Protein AF-A0A0C2WZA3-F1 (afdb_monomer_lite)

Sequence (337 aa):
MSITLEFTGVAVWVFFILANASEHGSSVVTNTQCNFTLDGQHAGSFTDMSTSKIQYNVTSFSRSGLANVTHQLIISTNDYPFNAFVSFDYAIYTADVDDPSSIKTTSFGSSVPPKLPQWVLLAARSSSSSSGNVGVVVGSVLGGLALVIILVSLVLIRRISQRKGTKYRSVQNATERPSQDPRRGYVTATHISSEQLGAAGSMPRFGALHIETGSHSQSRSLSSTDNLDLPSSGGSLTPMRRHQEPSAHLPGTSNQEKLRIMRQREINDRLQLAQREMSSLASRQISPSEGSSSAGQEMASLREQVQELRDQIGDLQTQRSSDWAMGLTDEQPPAYT

Structure (mmCIF, N/CA/C/O backbone):
data_AF-A0A0C2WZA3-F1
#
_entry.id   AF-A0A0C2WZA3-F1
#
loop_
_atom_site.group_PDB
_atom_site.id
_atom_site.type_symbol
_atom_site.label_atom_id
_atom_site.label_alt_id
_atom_site.label_comp_id
_atom_site.label_asym_id
_atom_site.label_entity_id
_atom_site.label_seq_id
_atom_site.pdbx_PDB_ins_code
_atom_site.Cartn_x
_atom_site.Cartn_y
_atom_site.Cartn_z
_atom_site.occupancy
_atom_site.B_iso_or_equiv
_atom_site.auth_seq_id
_atom_site.auth_comp_id
_atom_site.auth_asym_id
_atom_site.auth_atom_id
_atom_site.pdbx_PDB_model_num
ATOM 1 N N . MET A 1 1 ? 13.500 -2.308 10.920 1.00 89.12 1 MET A N 1
ATOM 2 C CA . MET A 1 1 ? 12.788 -1.284 11.716 1.00 89.12 1 MET A CA 1
ATOM 3 C C . MET A 1 1 ? 11.482 -1.862 12.261 1.00 89.12 1 MET A C 1
ATOM 5 O O . MET A 1 1 ? 10.911 -2.742 11.618 1.00 89.12 1 MET A O 1
ATOM 9 N N . SER A 1 2 ? 10.993 -1.370 13.404 1.00 95.62 2 SER A N 1
ATOM 10 C CA . SER A 1 2 ? 9.645 -1.686 13.899 1.00 95.62 2 SER A CA 1
ATOM 11 C C . SER A 1 2 ? 8.910 -0.454 14.433 1.00 95.62 2 SER A C 1
ATOM 13 O O . SER A 1 2 ? 9.544 0.478 14.925 1.00 95.62 2 SER A O 1
ATOM 15 N N . ILE A 1 3 ? 7.581 -0.471 14.341 1.00 97.31 3 ILE A N 1
ATOM 16 C CA . ILE A 1 3 ? 6.660 0.499 14.949 1.00 97.31 3 ILE A CA 1
ATOM 17 C C . ILE A 1 3 ? 5.778 -0.279 15.927 1.00 97.31 3 ILE A C 1
ATOM 19 O O . ILE A 1 3 ? 5.215 -1.300 15.539 1.00 97.31 3 ILE A O 1
AT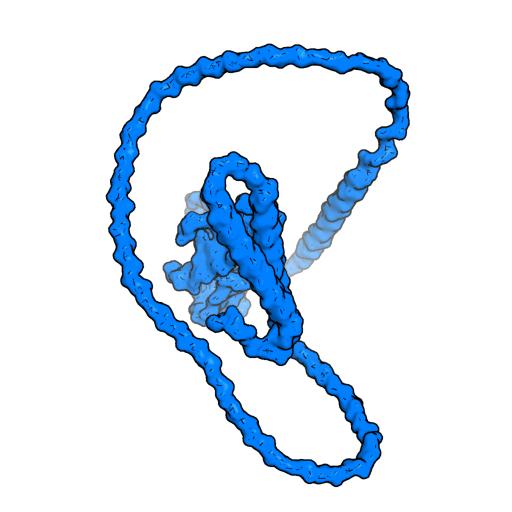OM 23 N N . THR A 1 4 ? 5.656 0.191 17.167 1.00 98.00 4 THR A N 1
ATOM 24 C CA . THR A 1 4 ? 4.820 -0.444 18.197 1.00 98.00 4 THR A CA 1
ATOM 25 C C . THR A 1 4 ? 3.684 0.490 18.582 1.00 98.00 4 THR A C 1
ATOM 27 O O . THR A 1 4 ? 3.913 1.667 18.860 1.00 98.00 4 THR A O 1
ATOM 30 N N . LEU A 1 5 ? 2.467 -0.044 18.600 1.00 98.00 5 LEU A N 1
ATOM 31 C CA . LEU A 1 5 ? 1.245 0.641 18.997 1.00 98.00 5 LEU A CA 1
ATOM 32 C C . LEU A 1 5 ? 0.619 -0.122 20.163 1.00 98.00 5 LEU A C 1
ATOM 34 O O . LEU A 1 5 ? 0.444 -1.335 20.083 1.00 98.00 5 LEU A O 1
ATOM 38 N N . GLU A 1 6 ? 0.249 0.594 21.218 1.00 98.25 6 GLU A N 1
ATOM 39 C CA . GLU A 1 6 ? -0.523 0.046 22.333 1.00 98.25 6 GLU A CA 1
ATOM 40 C C . GLU A 1 6 ? -1.889 0.724 22.363 1.00 98.25 6 GLU A C 1
ATOM 42 O O . GLU A 1 6 ? -1.982 1.953 22.301 1.00 98.25 6 GLU A O 1
ATOM 47 N N . PHE A 1 7 ? -2.953 -0.072 22.419 1.00 96.75 7 PHE A N 1
ATOM 48 C CA . PHE A 1 7 ? -4.326 0.428 22.447 1.00 96.75 7 PHE A CA 1
ATOM 49 C C . PHE A 1 7 ? -5.206 -0.480 23.300 1.00 96.75 7 PHE A C 1
ATOM 51 O O . PHE A 1 7 ? -4.954 -1.673 23.393 1.00 96.75 7 PHE A O 1
ATOM 58 N N . THR A 1 8 ? -6.255 0.069 23.907 1.00 97.00 8 THR A N 1
ATOM 59 C CA . THR A 1 8 ? -7.289 -0.721 24.587 1.00 97.00 8 THR A CA 1
ATOM 60 C C . THR A 1 8 ? -8.544 -0.668 23.735 1.00 97.00 8 THR A C 1
ATOM 62 O O . THR A 1 8 ? -9.066 0.426 23.521 1.00 97.00 8 THR A O 1
ATOM 65 N N . GLY A 1 9 ? -9.001 -1.802 23.202 1.00 96.69 9 GLY A N 1
ATOM 66 C CA . GLY A 1 9 ? -10.174 -1.795 22.335 1.00 96.69 9 GLY A CA 1
ATOM 67 C C . GLY A 1 9 ? -10.496 -3.114 21.644 1.00 96.69 9 GLY A C 1
ATOM 68 O O . GLY A 1 9 ? -9.777 -4.089 21.771 1.00 96.69 9 GLY A O 1
ATOM 69 N N . VAL A 1 10 ? -11.582 -3.120 20.876 1.00 97.75 10 VAL A N 1
ATOM 70 C CA . VAL A 1 10 ? -12.160 -4.297 20.207 1.00 97.75 10 VAL A CA 1
ATOM 71 C C . VAL A 1 10 ? -11.848 -4.376 18.707 1.00 97.75 10 VAL A C 1
ATOM 73 O O . VAL A 1 10 ? -12.119 -5.394 18.061 1.00 97.75 10 VAL A O 1
ATOM 76 N N . ALA A 1 11 ? -11.287 -3.313 18.123 1.00 98.19 11 ALA A N 1
ATOM 77 C CA . ALA A 1 11 ? -10.831 -3.309 16.735 1.00 98.19 11 ALA A CA 1
ATOM 78 C C . ALA A 1 11 ? -9.741 -2.261 16.480 1.00 98.19 11 ALA A C 1
ATOM 80 O O . ALA A 1 11 ? -9.662 -1.257 17.187 1.00 98.19 11 ALA A O 1
ATOM 81 N N . VAL A 1 12 ? -8.931 -2.488 15.443 1.00 98.50 12 VAL A N 1
ATOM 82 C CA . VAL A 1 12 ? -7.867 -1.593 14.975 1.00 98.50 12 VAL A CA 1
ATOM 83 C C . VAL A 1 12 ? -7.759 -1.612 13.446 1.00 98.50 12 VAL A C 1
ATOM 85 O O . VAL A 1 12 ? -7.870 -2.665 12.817 1.00 98.50 12 VAL A O 1
ATOM 88 N N . TRP A 1 13 ? -7.503 -0.448 12.852 1.00 98.56 13 TRP A N 1
ATOM 89 C CA . TRP A 1 13 ? -7.187 -0.241 11.437 1.00 98.56 13 TRP A CA 1
ATOM 90 C C . TRP A 1 13 ? -5.919 0.599 11.325 1.00 98.56 13 TRP A C 1
ATOM 92 O O . TRP A 1 13 ? -5.796 1.624 11.995 1.00 98.56 13 TRP A O 1
ATOM 102 N N . VAL A 1 14 ? -4.993 0.189 10.465 1.00 98.56 14 VAL A N 1
ATOM 103 C CA . VAL A 1 14 ? -3.734 0.893 10.202 1.00 98.56 14 VAL A CA 1
ATOM 104 C C . VAL A 1 14 ? -3.722 1.377 8.762 1.00 98.56 14 VAL A C 1
ATOM 106 O O . VAL A 1 14 ? -4.038 0.619 7.842 1.00 98.56 14 VAL A O 1
ATOM 109 N N . PHE A 1 15 ? -3.338 2.638 8.580 1.00 98.19 15 PHE A N 1
ATOM 110 C CA . PHE A 1 15 ? -3.287 3.303 7.289 1.00 98.19 15 PHE A CA 1
ATOM 111 C C . PHE A 1 15 ? -1.866 3.776 6.993 1.00 98.19 15 PHE A C 1
ATOM 113 O O . PHE A 1 15 ? -1.204 4.385 7.838 1.00 98.19 15 PHE A O 1
ATOM 120 N N . PHE A 1 16 ? -1.398 3.490 5.782 1.00 97.19 16 PHE A N 1
AT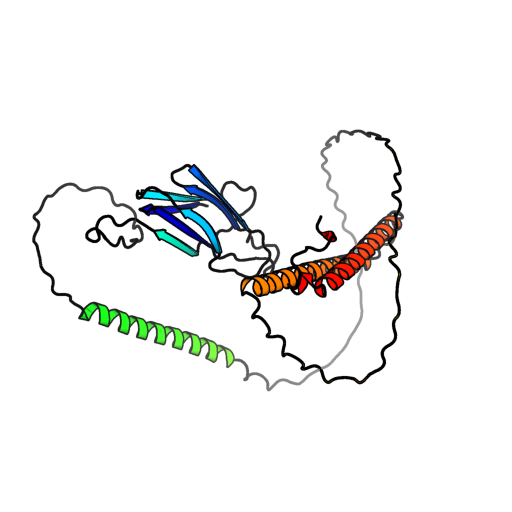OM 121 C CA . PHE A 1 16 ? -0.104 3.928 5.273 1.00 97.19 16 PHE A CA 1
ATOM 122 C C . PHE A 1 16 ? -0.264 4.967 4.164 1.00 97.19 16 PHE A C 1
ATOM 124 O O . PHE A 1 16 ? -1.287 5.027 3.471 1.00 97.19 16 PHE A O 1
ATOM 131 N N . ILE A 1 17 ? 0.805 5.738 3.971 1.00 94.56 17 ILE A N 1
ATOM 132 C CA . ILE A 1 17 ? 1.076 6.457 2.731 1.00 94.56 17 ILE A CA 1
ATOM 133 C C . ILE A 1 17 ? 1.972 5.550 1.893 1.00 94.56 17 ILE A C 1
ATOM 135 O O . ILE A 1 17 ? 3.058 5.169 2.322 1.00 94.56 17 ILE A O 1
ATOM 139 N N . LEU A 1 18 ? 1.537 5.201 0.691 1.00 92.56 18 LEU A N 1
ATOM 140 C CA . LEU A 1 18 ? 2.369 4.449 -0.240 1.00 92.56 18 LEU A CA 1
ATOM 141 C C . LEU A 1 18 ? 3.042 5.452 -1.161 1.00 92.56 18 LEU A C 1
ATOM 143 O O . LEU A 1 18 ? 2.375 6.174 -1.896 1.00 92.56 18 LEU A O 1
ATOM 147 N N . ALA A 1 19 ? 4.362 5.547 -1.072 1.00 85.38 19 ALA A N 1
ATOM 148 C CA . ALA A 1 19 ? 5.169 6.359 -1.968 1.00 85.38 19 ALA A CA 1
ATOM 149 C C . ALA A 1 19 ? 5.874 5.439 -2.957 1.00 85.38 19 ALA A C 1
ATOM 151 O O . ALA A 1 19 ? 6.233 4.326 -2.603 1.00 85.38 19 ALA A O 1
ATOM 152 N N . ASN A 1 20 ? 6.109 5.920 -4.171 1.00 75.06 20 ASN A N 1
ATOM 153 C CA . ASN A 1 20 ? 6.777 5.157 -5.217 1.00 75.06 20 ASN A CA 1
ATOM 154 C C . ASN A 1 20 ? 7.992 5.920 -5.749 1.00 75.06 20 ASN A C 1
ATOM 156 O O . ASN A 1 20 ? 7.958 7.139 -5.920 1.00 75.06 20 ASN A O 1
ATOM 160 N N . ALA A 1 21 ? 9.061 5.180 -6.025 1.00 63.94 21 ALA A N 1
ATOM 161 C CA . ALA A 1 21 ? 10.335 5.672 -6.523 1.00 63.94 21 ALA A CA 1
ATOM 162 C C . ALA A 1 21 ? 10.456 5.660 -8.043 1.00 63.94 21 ALA A C 1
ATOM 164 O O . ALA A 1 21 ? 11.422 6.220 -8.562 1.00 63.94 21 ALA A O 1
ATOM 165 N N . SER A 1 22 ? 9.532 5.040 -8.783 1.00 62.50 22 SER A N 1
ATOM 166 C CA . SER A 1 22 ? 9.711 4.848 -10.226 1.00 62.50 22 SER A CA 1
ATOM 167 C C . SER A 1 22 ? 9.788 6.167 -11.007 1.00 62.50 22 SER A C 1
ATOM 169 O O . SER A 1 22 ? 10.317 6.179 -12.115 1.00 62.50 22 SER A O 1
ATOM 171 N N . GLU A 1 23 ? 9.331 7.287 -10.431 1.00 59.28 23 GLU A N 1
ATOM 172 C CA . GLU A 1 23 ? 9.520 8.629 -11.002 1.00 59.28 23 GLU A CA 1
ATOM 173 C C . GLU A 1 23 ? 10.863 9.291 -10.624 1.00 59.28 23 GLU A C 1
ATOM 175 O O . GLU A 1 23 ? 11.280 10.227 -11.298 1.00 59.28 23 GLU A O 1
ATOM 180 N N . HIS A 1 24 ? 11.549 8.848 -9.563 1.00 59.25 24 HIS A N 1
ATOM 181 C CA . HIS A 1 24 ? 12.752 9.503 -9.010 1.00 59.25 24 HIS A CA 1
ATOM 182 C C . HIS A 1 24 ? 14.055 8.705 -9.239 1.00 59.25 24 HIS A C 1
ATOM 184 O O . HIS A 1 24 ? 15.123 9.107 -8.777 1.00 59.25 24 HIS A O 1
ATOM 190 N N . GLY A 1 25 ? 13.988 7.613 -10.010 1.00 59.44 25 GLY A N 1
ATOM 191 C CA . GLY A 1 25 ? 15.136 6.805 -10.431 1.00 59.44 25 GLY A CA 1
ATOM 192 C C . GLY A 1 25 ? 15.364 5.550 -9.581 1.00 59.44 25 GLY A C 1
ATOM 193 O O . GLY A 1 25 ? 14.923 5.455 -8.440 1.00 59.44 25 GLY A O 1
ATOM 194 N N . SER A 1 26 ? 16.099 4.582 -10.142 1.00 60.91 26 SER A N 1
ATOM 195 C CA . SER A 1 26 ? 16.333 3.224 -9.600 1.00 60.91 26 SER A CA 1
ATOM 196 C C . SER A 1 26 ? 17.023 3.154 -8.222 1.00 60.91 26 SER A C 1
ATOM 198 O O . SER A 1 26 ? 17.286 2.059 -7.731 1.00 60.91 26 SER A O 1
ATOM 200 N N . SER A 1 27 ? 17.371 4.290 -7.615 1.00 67.38 27 SER A N 1
ATOM 201 C CA . SER A 1 27 ? 18.166 4.352 -6.382 1.00 67.38 27 SER A CA 1
ATOM 202 C C . SER A 1 27 ? 17.321 4.533 -5.113 1.00 67.38 27 SER A C 1
ATOM 204 O O . SER A 1 27 ? 17.821 4.341 -4.007 1.00 67.38 27 SER A O 1
ATOM 206 N N . VAL A 1 28 ? 16.039 4.905 -5.233 1.00 71.56 28 VAL A N 1
ATOM 207 C CA . VAL A 1 28 ? 15.182 5.137 -4.060 1.00 71.56 28 VAL A CA 1
ATOM 208 C C . VAL A 1 28 ? 14.371 3.879 -3.755 1.00 71.56 28 VAL A C 1
ATOM 210 O O . VAL A 1 28 ? 13.595 3.398 -4.576 1.00 71.56 28 VAL A O 1
ATOM 213 N N . VAL A 1 29 ? 14.549 3.334 -2.556 1.00 67.94 29 VAL A N 1
ATOM 214 C CA . VAL A 1 29 ? 13.769 2.191 -2.074 1.00 67.94 29 VAL A CA 1
ATOM 215 C C . VAL A 1 29 ? 12.382 2.680 -1.674 1.00 67.94 29 VAL A C 1
ATOM 217 O O . VAL A 1 29 ? 12.256 3.528 -0.795 1.00 67.94 29 VAL A O 1
ATOM 220 N N . THR A 1 30 ? 11.347 2.136 -2.306 1.00 80.88 30 THR A N 1
ATOM 221 C CA . THR A 1 30 ? 9.942 2.457 -1.987 1.00 80.88 30 THR A CA 1
ATOM 222 C C . THR A 1 30 ? 9.064 1.237 -1.788 1.00 80.88 30 THR A C 1
ATOM 224 O O . THR A 1 30 ? 7.876 1.377 -1.528 1.00 80.88 30 THR A O 1
ATOM 227 N N . ASN A 1 31 ? 9.650 0.042 -1.833 1.00 87.44 31 ASN A N 1
ATOM 228 C CA . ASN A 1 31 ? 8.919 -1.183 -1.562 1.00 87.44 31 ASN A CA 1
ATOM 229 C C . ASN A 1 31 ? 8.407 -1.138 -0.122 1.00 87.44 31 ASN A C 1
ATOM 231 O O . ASN A 1 31 ? 9.199 -1.115 0.829 1.00 87.44 31 ASN A O 1
ATOM 235 N N . THR A 1 32 ? 7.088 -1.117 0.03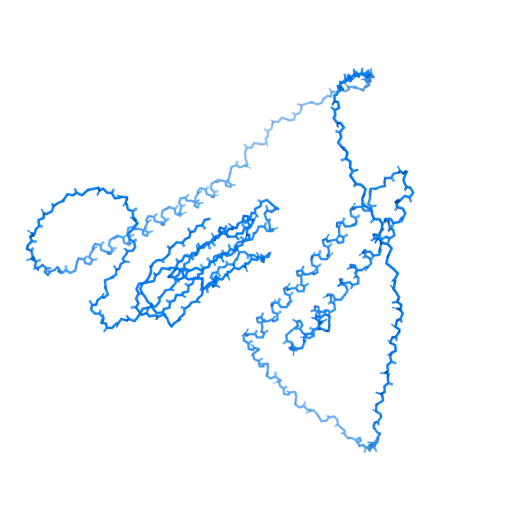5 1.00 92.62 32 THR A N 1
ATOM 236 C CA . THR A 1 32 ? 6.456 -1.176 1.346 1.00 92.62 32 THR A CA 1
ATOM 237 C C . THR A 1 32 ? 6.117 -2.617 1.638 1.00 92.62 32 THR A C 1
ATOM 239 O O . THR A 1 32 ? 5.188 -3.186 1.071 1.00 92.62 32 THR A O 1
ATOM 242 N N . GLN A 1 33 ? 6.882 -3.212 2.544 1.00 94.06 33 GLN A N 1
ATOM 243 C CA . GLN A 1 33 ? 6.628 -4.562 3.003 1.00 94.06 33 GLN A CA 1
ATOM 244 C C . GLN A 1 33 ? 6.824 -4.662 4.507 1.00 94.06 33 GLN A C 1
ATOM 246 O O . GLN A 1 33 ? 7.853 -4.236 5.032 1.00 94.06 33 GLN A O 1
ATOM 251 N N . CYS A 1 34 ? 5.829 -5.202 5.205 1.00 96.69 34 CYS A N 1
ATOM 252 C CA . CYS A 1 34 ? 5.890 -5.367 6.648 1.00 96.69 34 CYS A CA 1
ATOM 253 C C . CYS A 1 34 ? 5.022 -6.522 7.149 1.00 96.69 34 CYS A C 1
ATOM 255 O O . CYS A 1 34 ? 4.022 -6.893 6.533 1.00 96.69 34 CYS A O 1
ATOM 257 N N . ASN A 1 35 ? 5.385 -7.039 8.317 1.00 97.69 35 ASN A N 1
ATOM 258 C CA . ASN A 1 35 ? 4.611 -8.010 9.073 1.00 97.69 35 ASN A CA 1
ATOM 259 C C . ASN A 1 35 ? 3.914 -7.317 10.243 1.00 97.69 35 ASN A C 1
ATOM 261 O O . ASN A 1 35 ? 4.452 -6.382 10.835 1.00 97.69 35 ASN A O 1
ATOM 265 N N . PHE A 1 36 ? 2.721 -7.794 10.577 1.00 98.38 36 PHE A N 1
ATOM 266 C CA . PHE A 1 36 ? 1.944 -7.357 11.726 1.00 98.38 36 PHE A CA 1
ATOM 267 C C . PHE A 1 36 ? 1.922 -8.482 12.751 1.00 98.38 36 PHE A C 1
ATOM 269 O O . PHE A 1 36 ? 1.549 -9.614 12.430 1.00 98.38 36 PHE A O 1
ATOM 276 N N . THR A 1 37 ? 2.291 -8.177 13.990 1.00 98.44 37 THR A N 1
ATOM 277 C CA . THR A 1 37 ? 2.057 -9.064 15.128 1.00 98.44 37 THR A CA 1
ATOM 278 C C . THR A 1 37 ? 1.153 -8.369 16.135 1.00 98.44 37 THR A C 1
ATOM 280 O O . THR A 1 37 ? 1.380 -7.217 16.491 1.00 98.44 37 THR A O 1
ATOM 283 N N . LEU A 1 38 ? 0.093 -9.051 16.556 1.00 98.56 38 LEU A N 1
ATOM 284 C CA . LEU A 1 38 ? -0.864 -8.574 17.546 1.00 98.56 38 LEU A CA 1
ATOM 285 C C . LEU A 1 38 ? -0.745 -9.472 18.776 1.00 98.56 38 LEU A C 1
ATOM 287 O O . LEU A 1 38 ? -0.878 -10.690 18.665 1.00 98.56 38 LEU A O 1
ATOM 291 N N . ASP A 1 39 ? -0.427 -8.877 19.921 1.00 98.44 39 ASP A N 1
ATOM 292 C CA . ASP A 1 39 ? -0.229 -9.563 21.205 1.00 98.44 39 ASP A CA 1
ATOM 293 C C . ASP A 1 39 ? 0.795 -10.707 21.126 1.00 98.44 39 ASP A C 1
ATOM 295 O O . ASP A 1 39 ? 0.622 -11.793 21.679 1.00 98.44 39 ASP A O 1
ATOM 299 N N . GLY A 1 40 ? 1.874 -10.472 20.374 1.00 97.75 40 GLY A N 1
ATOM 300 C CA . GLY A 1 40 ? 2.943 -11.447 20.148 1.00 97.75 40 GLY A CA 1
ATOM 301 C C . GLY A 1 40 ? 2.618 -12.537 19.120 1.00 97.75 40 GLY A C 1
ATOM 302 O O . GLY A 1 40 ? 3.500 -13.332 18.799 1.00 97.75 40 GLY A O 1
ATOM 303 N N . GLN A 1 41 ? 1.405 -12.570 18.559 1.00 97.94 41 GLN A N 1
ATOM 304 C CA . GLN A 1 41 ? 1.021 -13.520 17.513 1.00 97.94 41 GLN A CA 1
ATOM 305 C C . GLN A 1 41 ? 1.051 -12.879 16.128 1.00 97.94 41 GLN A C 1
ATOM 307 O O . GLN A 1 41 ? 0.651 -11.731 15.955 1.00 97.94 41 GLN A O 1
ATOM 312 N N . HIS A 1 42 ? 1.502 -13.618 15.113 1.00 97.38 42 HIS A N 1
ATOM 313 C CA . HIS A 1 42 ? 1.458 -13.140 13.732 1.00 97.38 42 HIS A CA 1
ATOM 314 C C . HIS A 1 42 ? 0.006 -12.918 13.285 1.00 97.38 42 HIS A C 1
ATOM 316 O O . HIS A 1 42 ? -0.799 -13.848 13.282 1.00 97.38 42 HIS A O 1
ATOM 322 N N . ALA A 1 43 ? -0.318 -11.680 12.916 1.00 97.81 43 ALA A N 1
ATOM 323 C CA . ALA A 1 43 ? -1.672 -11.246 12.581 1.00 97.81 43 ALA A CA 1
ATOM 324 C C . ALA A 1 43 ? -1.865 -10.982 11.079 1.00 97.81 43 ALA A C 1
ATOM 326 O O . ALA A 1 43 ? -3.005 -10.905 10.618 1.00 97.81 43 ALA A O 1
ATOM 327 N N . GLY A 1 44 ? -0.775 -10.853 10.319 1.00 97.25 44 GLY A N 1
ATOM 328 C CA . GLY A 1 44 ? -0.798 -10.715 8.866 1.00 97.25 44 GLY A CA 1
ATOM 329 C C . GLY A 1 44 ? 0.472 -10.078 8.309 1.00 97.25 44 GLY A C 1
ATOM 330 O O . GLY A 1 44 ? 1.387 -9.707 9.043 1.00 97.25 44 GLY A O 1
ATOM 331 N N . SER A 1 45 ? 0.506 -9.912 6.993 1.00 97.12 45 SER A N 1
ATOM 332 C CA . SER A 1 45 ? 1.590 -9.252 6.264 1.00 97.12 45 SER A CA 1
ATOM 333 C C . SER A 1 45 ? 1.011 -8.332 5.195 1.00 97.12 45 SER A C 1
ATOM 335 O O . SER A 1 45 ? 0.005 -8.672 4.574 1.00 97.12 45 SER A O 1
ATOM 337 N N . PHE A 1 46 ? 1.667 -7.204 4.943 1.00 96.00 46 PHE A N 1
ATOM 338 C CA . PHE A 1 46 ? 1.326 -6.288 3.859 1.00 96.00 46 PHE A CA 1
ATOM 339 C C . PHE A 1 46 ? 2.514 -6.156 2.918 1.00 96.00 46 PHE A C 1
ATOM 341 O O . PHE A 1 46 ? 3.648 -5.981 3.361 1.00 96.00 46 PHE A O 1
ATOM 348 N N . THR A 1 47 ? 2.243 -6.251 1.620 1.00 93.88 47 THR A N 1
ATOM 349 C CA . THR A 1 47 ? 3.224 -6.036 0.559 1.00 93.88 47 THR A CA 1
ATOM 350 C C . THR A 1 47 ? 2.578 -5.151 -0.491 1.00 93.88 47 THR A C 1
ATOM 352 O O . THR A 1 47 ? 1.588 -5.556 -1.096 1.00 93.88 47 THR A O 1
ATOM 355 N N . ASP A 1 48 ? 3.152 -3.977 -0.724 1.00 90.62 48 ASP A N 1
ATOM 356 C CA . ASP A 1 48 ? 2.902 -3.211 -1.933 1.00 90.62 48 ASP A CA 1
ATOM 357 C C . ASP A 1 48 ? 4.207 -3.011 -2.703 1.00 90.62 48 ASP A C 1
ATOM 359 O O . ASP A 1 48 ? 5.188 -2.457 -2.200 1.00 90.62 48 ASP A O 1
ATOM 363 N N . MET A 1 49 ? 4.188 -3.498 -3.940 1.00 81.50 49 MET A N 1
ATOM 364 C CA . MET A 1 49 ? 5.240 -3.309 -4.938 1.00 81.50 49 MET A CA 1
ATOM 365 C C . MET A 1 49 ? 4.735 -2.451 -6.106 1.00 81.50 49 MET A C 1
ATOM 367 O O . MET A 1 49 ? 5.366 -2.418 -7.163 1.00 81.50 49 MET A O 1
ATOM 371 N N . SER A 1 50 ? 3.571 -1.803 -5.967 1.00 71.94 50 SER A N 1
ATOM 372 C CA . SER A 1 50 ? 2.984 -1.032 -7.053 1.00 71.94 50 SER A CA 1
ATOM 373 C C . SER A 1 50 ? 3.874 0.149 -7.448 1.00 71.94 50 SER A C 1
ATOM 375 O O . SER A 1 50 ? 4.346 0.929 -6.625 1.00 71.94 50 SER A O 1
ATOM 377 N N . THR A 1 51 ? 4.060 0.328 -8.755 1.00 61.97 51 THR A N 1
ATOM 378 C CA . THR A 1 51 ? 4.793 1.458 -9.344 1.00 61.97 51 THR A CA 1
ATOM 379 C C . THR A 1 51 ? 3.878 2.664 -9.571 1.00 61.97 51 THR A C 1
ATOM 381 O O . THR A 1 51 ? 4.026 3.399 -10.549 1.00 61.97 51 THR A O 1
ATOM 384 N N . SER A 1 52 ? 2.884 2.862 -8.708 1.00 64.50 52 SER A N 1
ATOM 385 C CA . SER A 1 52 ? 1.849 3.883 -8.892 1.00 64.50 52 SER A CA 1
ATOM 386 C C . SER A 1 52 ? 2.205 5.211 -8.206 1.00 64.50 52 SER A C 1
ATOM 388 O O . SER A 1 52 ? 3.201 5.308 -7.506 1.00 64.50 52 SER A O 1
ATOM 390 N N . LYS A 1 53 ? 1.452 6.290 -8.446 1.00 80.56 53 LYS A N 1
ATOM 391 C CA . LYS A 1 53 ? 1.665 7.590 -7.769 1.00 80.56 53 LYS A CA 1
ATOM 392 C C . LYS A 1 53 ? 1.485 7.466 -6.250 1.00 80.56 53 LYS A C 1
ATOM 394 O O . LYS A 1 53 ? 0.858 6.516 -5.799 1.00 80.56 53 LYS A O 1
ATOM 399 N N . ILE A 1 54 ? 1.956 8.462 -5.488 1.00 88.06 54 ILE A N 1
ATOM 400 C CA . ILE A 1 54 ? 1.743 8.523 -4.031 1.00 88.06 54 ILE A CA 1
ATOM 401 C C . ILE A 1 54 ? 0.259 8.289 -3.703 1.00 88.06 54 ILE A C 1
ATOM 403 O O . ILE A 1 54 ? -0.606 9.017 -4.198 1.00 88.06 54 ILE A O 1
ATOM 407 N N . GLN A 1 55 ? -0.021 7.287 -2.871 1.00 90.62 55 GLN A N 1
ATOM 408 C CA . GLN A 1 55 ? -1.356 6.954 -2.387 1.00 90.62 55 GLN A CA 1
ATOM 409 C C . GLN A 1 55 ? -1.464 7.271 -0.897 1.00 90.62 55 GLN A C 1
ATOM 411 O O . GLN A 1 55 ? -0.571 6.948 -0.119 1.00 90.62 55 GLN A O 1
ATOM 416 N N . TYR A 1 56 ? -2.577 7.879 -0.502 1.00 94.50 56 TYR A N 1
ATOM 417 C CA . TYR A 1 56 ? -2.894 8.202 0.889 1.00 94.50 56 TYR A CA 1
ATOM 418 C C . TYR A 1 56 ? -4.047 7.329 1.374 1.00 94.50 56 TYR A C 1
ATOM 420 O O . TYR A 1 56 ? -4.846 6.861 0.560 1.00 94.50 56 TYR A O 1
ATOM 428 N N . ASN A 1 57 ? -4.181 7.185 2.695 1.00 94.69 57 ASN A N 1
ATOM 429 C CA . ASN A 1 57 ? -5.271 6.437 3.327 1.00 94.69 57 ASN A CA 1
ATOM 430 C C . ASN A 1 57 ? -5.352 4.968 2.873 1.00 94.69 57 ASN A C 1
ATOM 432 O O . ASN A 1 57 ? -6.449 4.422 2.743 1.00 94.69 57 ASN A O 1
ATOM 436 N N . VAL A 1 58 ? -4.214 4.317 2.612 1.00 95.81 58 VAL A N 1
ATOM 437 C CA . VAL A 1 58 ? -4.222 2.902 2.223 1.00 95.81 58 VAL A CA 1
ATOM 438 C C . VAL A 1 58 ? -4.283 2.040 3.472 1.00 95.81 58 VAL A C 1
ATOM 440 O O . VAL A 1 58 ? -3.341 2.024 4.260 1.00 95.81 58 VAL A O 1
ATOM 443 N N . THR A 1 59 ? -5.390 1.319 3.660 1.00 97.38 59 THR A N 1
ATOM 444 C CA . THR A 1 59 ? -5.535 0.366 4.765 1.00 97.38 59 THR A CA 1
ATOM 445 C C . THR A 1 59 ? -4.575 -0.802 4.568 1.00 97.38 59 THR A C 1
ATOM 447 O O . THR A 1 59 ? -4.790 -1.648 3.703 1.00 97.38 59 THR A O 1
ATOM 450 N N . SER A 1 60 ? -3.518 -0.848 5.376 1.00 97.50 60 SER A N 1
ATOM 451 C CA . SER A 1 60 ? -2.499 -1.898 5.313 1.00 97.50 60 SER A CA 1
ATOM 452 C C . SER A 1 60 ? -2.800 -3.065 6.250 1.00 97.50 60 SER A C 1
ATOM 454 O O . SER A 1 60 ? -2.407 -4.197 5.976 1.00 97.50 60 SER A O 1
ATOM 456 N N . PHE A 1 61 ? -3.535 -2.811 7.334 1.00 98.56 61 PHE A N 1
ATOM 457 C CA . PHE A 1 61 ? -3.955 -3.831 8.287 1.00 98.56 61 PHE A CA 1
ATOM 458 C C . PHE A 1 61 ? -5.289 -3.465 8.930 1.00 98.56 61 PHE A C 1
ATOM 460 O O . PHE A 1 61 ? -5.566 -2.294 9.196 1.00 98.56 61 PHE A O 1
ATOM 467 N N . SER A 1 62 ? -6.113 -4.475 9.208 1.00 98.38 62 SER A N 1
ATOM 468 C CA . SER A 1 62 ? -7.311 -4.309 10.026 1.00 98.38 62 SER A CA 1
ATOM 469 C C . SER A 1 62 ? -7.640 -5.582 10.795 1.00 98.38 62 SER A C 1
ATOM 471 O O . SER A 1 62 ? -7.452 -6.691 10.290 1.00 98.38 62 SER A O 1
ATOM 473 N N . ARG A 1 63 ? -8.142 -5.421 12.019 1.00 98.44 63 ARG A N 1
ATOM 474 C CA . ARG A 1 63 ? -8.603 -6.519 12.868 1.00 98.44 63 ARG A CA 1
ATOM 475 C C . ARG A 1 63 ? -9.760 -6.045 13.737 1.00 98.44 63 ARG A C 1
ATOM 477 O O . ARG A 1 63 ? -9.687 -4.968 14.312 1.00 98.44 63 ARG A O 1
ATOM 484 N N . SER A 1 64 ? -10.806 -6.851 13.838 1.00 98.31 64 SER A N 1
ATOM 485 C CA . SER A 1 64 ? -11.981 -6.611 14.682 1.00 98.31 64 SER A CA 1
ATOM 486 C C . SER A 1 64 ? -12.312 -7.863 15.496 1.00 98.31 64 SER A C 1
ATOM 488 O O . SER A 1 64 ? -11.685 -8.908 15.301 1.00 98.31 64 SER A O 1
ATOM 490 N N . GLY A 1 65 ? -13.269 -7.754 16.422 1.00 96.81 65 GLY A N 1
ATOM 491 C CA . GLY A 1 65 ? -13.654 -8.862 17.301 1.00 96.81 65 GLY A CA 1
ATOM 492 C C . GLY A 1 65 ? -12.581 -9.202 18.338 1.00 96.81 65 GLY A C 1
ATOM 493 O O . GLY A 1 65 ? -12.470 -10.353 18.755 1.00 96.81 65 GLY A O 1
ATOM 494 N N . LEU A 1 66 ? -11.759 -8.219 18.708 1.00 97.88 66 LEU A N 1
ATOM 495 C CA . LEU A 1 66 ? -10.805 -8.341 19.803 1.00 97.88 66 LEU A CA 1
ATOM 496 C C . LEU A 1 66 ? -11.540 -8.200 21.141 1.00 97.88 66 LEU A C 1
ATOM 498 O O . LEU A 1 66 ? -12.597 -7.573 21.214 1.00 97.88 66 LEU A O 1
ATOM 502 N N . ALA A 1 67 ? -10.992 -8.792 22.201 1.00 97.31 67 ALA A N 1
ATOM 503 C CA . ALA A 1 67 ? -11.487 -8.540 23.551 1.00 97.31 67 ALA A CA 1
ATOM 504 C C . ALA A 1 67 ? -11.220 -7.076 23.926 1.00 97.31 67 ALA A C 1
ATOM 506 O O . ALA A 1 67 ? -10.204 -6.535 23.528 1.00 97.31 67 ALA A O 1
ATOM 507 N N . ASN A 1 68 ? -12.077 -6.431 24.716 1.00 96.19 68 ASN A N 1
ATOM 508 C CA . ASN A 1 68 ? -11.861 -5.039 25.123 1.00 96.19 68 ASN A CA 1
ATOM 509 C C . ASN A 1 68 ? -10.773 -4.919 26.215 1.00 96.19 68 ASN A C 1
ATOM 511 O O . ASN A 1 68 ? -11.054 -4.615 27.373 1.00 96.19 68 ASN A O 1
ATOM 515 N N . VAL A 1 69 ? -9.525 -5.229 25.863 1.00 95.88 69 VAL A N 1
ATOM 516 C CA . VAL A 1 69 ? -8.350 -5.226 26.746 1.00 95.88 69 VAL A CA 1
ATOM 517 C C . VAL A 1 69 ? -7.207 -4.452 26.093 1.00 95.88 69 VAL A C 1
ATOM 519 O O . VAL A 1 69 ? -7.319 -3.999 24.957 1.00 95.88 69 VAL A O 1
ATOM 522 N N . THR A 1 70 ? -6.110 -4.241 26.821 1.00 97.88 70 THR A N 1
ATOM 523 C CA . THR A 1 70 ? -4.902 -3.646 26.240 1.00 97.88 70 THR A CA 1
ATOM 524 C C . THR A 1 70 ? -4.240 -4.628 25.282 1.00 97.88 70 THR A C 1
ATOM 526 O O . THR A 1 70 ? -3.860 -5.726 25.682 1.00 97.88 70 THR A O 1
ATOM 529 N N . HIS A 1 71 ? -4.067 -4.183 24.046 1.00 98.12 71 HIS A N 1
ATOM 530 C CA . HIS A 1 71 ? -3.407 -4.873 22.955 1.00 98.12 71 HIS A CA 1
ATOM 531 C C . HIS A 1 71 ? -2.098 -4.189 22.581 1.00 98.12 71 HIS A C 1
ATOM 533 O O . HIS A 1 71 ? -1.958 -2.967 22.702 1.00 98.12 71 HIS A O 1
ATOM 539 N N . GLN A 1 72 ? -1.167 -4.975 22.048 1.00 98.56 72 GLN A N 1
ATOM 540 C CA . GLN A 1 72 ? 0.067 -4.487 21.448 1.00 98.56 72 GLN A CA 1
ATOM 541 C C . GLN A 1 72 ? 0.150 -4.933 19.987 1.00 98.56 72 GLN A C 1
ATOM 543 O O . GLN A 1 72 ? 0.230 -6.123 19.690 1.00 98.56 72 GLN A O 1
ATOM 548 N N . LEU A 1 73 ? 0.163 -3.967 19.071 1.00 98.62 73 LEU A N 1
ATOM 549 C CA . LEU A 1 73 ? 0.375 -4.186 17.644 1.00 98.62 73 LEU A CA 1
ATOM 550 C C . LEU A 1 73 ? 1.795 -3.761 17.266 1.00 98.62 73 LEU A C 1
ATOM 552 O O . LEU A 1 73 ? 2.182 -2.611 17.471 1.00 98.62 73 LEU A O 1
ATOM 556 N N . ILE A 1 74 ? 2.561 -4.672 16.673 1.00 98.31 74 ILE A N 1
ATOM 557 C CA . ILE A 1 74 ? 3.907 -4.409 16.165 1.00 98.31 74 ILE A CA 1
ATOM 558 C C . ILE A 1 74 ? 3.893 -4.533 14.645 1.00 98.31 74 ILE A C 1
ATOM 560 O O . ILE A 1 74 ? 3.436 -5.529 14.090 1.00 98.31 74 ILE A O 1
ATOM 564 N N . ILE A 1 75 ? 4.435 -3.519 13.978 1.00 98.00 75 ILE A N 1
ATOM 565 C CA . ILE A 1 75 ? 4.657 -3.472 12.534 1.00 98.00 75 ILE A CA 1
ATOM 566 C C . ILE A 1 75 ? 6.160 -3.627 12.310 1.00 98.00 75 ILE A C 1
ATOM 568 O O . ILE A 1 75 ? 6.924 -2.744 12.702 1.00 98.00 75 ILE A O 1
ATOM 572 N N . SER A 1 76 ? 6.611 -4.727 11.708 1.00 97.31 76 SER A N 1
ATOM 573 C CA . SER A 1 76 ? 8.036 -5.027 11.512 1.00 97.31 76 SER A CA 1
ATOM 574 C C . SER A 1 76 ? 8.415 -5.128 10.034 1.00 97.31 76 SER A C 1
ATOM 576 O O . SER A 1 76 ? 7.639 -5.569 9.197 1.00 97.31 76 SER A O 1
ATOM 578 N N . THR A 1 77 ? 9.642 -4.720 9.712 1.00 95.62 77 THR A N 1
ATOM 579 C CA . THR A 1 77 ? 10.230 -4.788 8.352 1.00 95.62 77 THR A CA 1
ATOM 580 C C . THR A 1 77 ? 11.452 -5.711 8.283 1.00 95.62 77 THR A C 1
ATOM 582 O O . THR A 1 77 ? 12.124 -5.770 7.262 1.00 95.62 77 THR A O 1
ATOM 585 N N . ASN A 1 78 ? 11.786 -6.397 9.381 1.00 87.62 78 ASN A N 1
ATOM 586 C CA . ASN A 1 78 ? 13.081 -7.070 9.550 1.00 87.62 78 ASN A CA 1
ATOM 587 C C . ASN A 1 78 ? 13.184 -8.434 8.855 1.00 87.62 78 ASN A C 1
ATOM 589 O O . ASN A 1 78 ? 14.284 -8.961 8.740 1.00 87.62 78 ASN A O 1
ATOM 593 N N . ASP A 1 79 ? 12.066 -8.999 8.406 1.00 84.44 79 ASP A N 1
ATOM 594 C CA . ASP A 1 79 ? 12.009 -10.391 7.944 1.00 84.44 79 ASP A CA 1
ATOM 595 C C . ASP A 1 79 ? 12.224 -10.526 6.427 1.00 84.44 79 ASP A C 1
ATOM 597 O O . ASP A 1 79 ? 11.933 -11.569 5.844 1.00 84.44 79 ASP A O 1
ATOM 601 N N . TYR A 1 80 ? 12.722 -9.471 5.774 1.00 84.62 80 TYR A N 1
ATOM 602 C CA . TYR A 1 80 ? 12.858 -9.401 4.321 1.00 84.62 80 TYR A CA 1
ATOM 603 C C . TYR A 1 80 ? 14.319 -9.173 3.896 1.00 84.62 80 TYR A C 1
ATOM 605 O O . TYR A 1 80 ? 15.022 -8.372 4.514 1.00 84.62 80 TYR A O 1
ATOM 613 N N . PRO A 1 81 ? 14.801 -9.850 2.832 1.00 85.69 81 PRO A N 1
ATOM 614 C CA . PRO A 1 81 ? 16.199 -9.776 2.389 1.00 85.69 81 PRO A CA 1
ATOM 615 C C . PRO A 1 81 ? 16.542 -8.479 1.635 1.00 85.69 81 PRO A C 1
ATOM 617 O O . PRO A 1 81 ? 17.659 -8.321 1.146 1.00 85.69 81 PRO A O 1
ATOM 620 N N . PHE A 1 82 ? 15.590 -7.557 1.510 1.00 84.75 82 PHE A N 1
ATOM 621 C CA . PHE A 1 82 ? 15.749 -6.272 0.842 1.00 84.75 82 PHE A CA 1
ATOM 622 C C . PHE A 1 82 ? 15.303 -5.130 1.750 1.00 84.75 82 PHE A C 1
ATOM 624 O O . PHE A 1 82 ? 14.547 -5.313 2.701 1.00 84.75 82 PHE A O 1
ATOM 631 N N . ASN A 1 83 ? 15.766 -3.923 1.430 1.00 86.31 83 ASN A N 1
ATOM 632 C CA . ASN A 1 83 ? 15.347 -2.723 2.136 1.00 86.31 83 ASN A CA 1
ATOM 633 C C . ASN A 1 83 ? 13.844 -2.509 1.915 1.00 86.31 83 ASN A C 1
ATOM 635 O O . ASN A 1 83 ? 13.393 -2.403 0.775 1.00 86.31 83 ASN A O 1
ATOM 639 N N . ALA A 1 84 ? 13.086 -2.429 3.004 1.00 90.12 84 ALA A N 1
ATOM 640 C CA . ALA A 1 84 ? 11.678 -2.064 2.988 1.00 90.12 84 ALA A CA 1
ATOM 641 C C . ALA A 1 84 ? 11.499 -0.677 3.613 1.00 90.12 84 ALA A C 1
ATOM 643 O O . ALA A 1 84 ? 12.147 -0.337 4.607 1.00 90.12 84 ALA A O 1
ATOM 644 N N . PHE A 1 85 ? 10.610 0.121 3.030 1.00 90.94 85 PHE A N 1
ATOM 645 C CA . PHE A 1 85 ? 10.256 1.446 3.522 1.00 90.94 85 PHE A CA 1
ATOM 646 C C . PHE A 1 85 ? 8.786 1.470 3.942 1.00 90.94 85 PHE A C 1
ATOM 648 O O . PHE A 1 85 ? 7.899 1.139 3.158 1.00 90.94 85 PHE A O 1
ATOM 655 N N . VAL A 1 86 ? 8.525 1.881 5.184 1.00 94.31 86 VAL A N 1
ATOM 656 C CA . VAL A 1 86 ? 7.170 2.037 5.726 1.00 94.31 86 VAL A CA 1
ATOM 657 C C . VAL A 1 86 ? 6.932 3.510 6.030 1.00 94.31 86 VAL A C 1
ATOM 659 O O . VAL A 1 86 ? 7.657 4.103 6.829 1.00 94.31 86 VAL A O 1
ATOM 662 N N . SER A 1 87 ? 5.891 4.086 5.426 1.00 94.81 87 SER A N 1
ATOM 663 C CA . SER A 1 87 ? 5.392 5.423 5.759 1.00 94.81 87 SER A CA 1
ATOM 664 C C . SER A 1 87 ? 4.040 5.294 6.459 1.00 94.81 87 SER A C 1
ATOM 666 O O . SER A 1 87 ? 2.987 5.180 5.833 1.00 94.81 87 SER A O 1
ATOM 668 N N . PHE A 1 88 ? 4.096 5.245 7.789 1.00 97.00 88 PHE A N 1
ATOM 669 C CA . PHE A 1 88 ? 2.915 5.217 8.649 1.00 97.00 88 PHE A CA 1
ATOM 670 C C . PHE A 1 88 ? 2.188 6.568 8.601 1.00 97.00 88 PHE A C 1
ATOM 672 O O . PHE A 1 88 ? 2.836 7.604 8.752 1.00 97.00 88 PHE A O 1
ATOM 679 N N . ASP A 1 89 ? 0.866 6.542 8.409 1.00 97.00 89 ASP A N 1
ATOM 680 C CA . ASP A 1 89 ? 0.016 7.738 8.415 1.00 97.00 89 ASP A CA 1
ATOM 681 C C . ASP A 1 89 ? -0.691 7.869 9.771 1.00 97.00 89 ASP A C 1
ATOM 683 O O . ASP A 1 89 ? -0.300 8.654 10.636 1.00 97.00 89 ASP A O 1
ATOM 687 N N . TYR A 1 90 ? -1.690 7.016 9.997 1.00 98.12 90 TYR A N 1
ATOM 688 C CA . TYR A 1 90 ? -2.453 6.962 11.234 1.00 98.12 90 TYR A CA 1
ATOM 689 C C . TYR A 1 90 ? -3.009 5.560 11.483 1.00 98.12 90 TYR A C 1
ATOM 691 O O . TYR A 1 90 ? -3.056 4.697 10.603 1.00 98.12 90 TYR A O 1
ATOM 699 N N . ALA A 1 91 ? -3.463 5.346 12.714 1.00 98.38 91 ALA A N 1
ATOM 700 C CA . ALA A 1 91 ? -4.240 4.182 13.101 1.00 98.38 91 ALA A CA 1
ATOM 701 C C . ALA A 1 91 ? -5.523 4.633 13.803 1.00 98.38 91 ALA A C 1
ATOM 703 O O . ALA A 1 91 ? -5.544 5.660 14.484 1.00 98.38 91 ALA A O 1
ATOM 704 N N . ILE A 1 92 ? -6.587 3.858 13.630 1.00 98.00 92 ILE A N 1
ATOM 705 C CA . ILE A 1 92 ? -7.875 4.049 14.298 1.00 98.00 92 ILE A CA 1
ATOM 706 C C . ILE A 1 92 ? -8.140 2.794 15.116 1.00 98.00 92 ILE A C 1
ATOM 708 O O . ILE A 1 92 ? -7.944 1.692 14.612 1.00 98.00 92 ILE A O 1
ATOM 712 N N . TYR A 1 93 ? -8.606 2.949 16.351 1.00 98.06 93 TYR A N 1
ATOM 713 C CA . TYR A 1 93 ? -9.109 1.840 17.154 1.00 98.06 93 TYR A CA 1
ATOM 714 C C . TYR A 1 93 ? -10.486 2.183 17.718 1.00 98.06 93 TYR A C 1
ATOM 716 O O . TYR A 1 93 ? -10.838 3.355 17.867 1.00 98.06 93 TYR A O 1
ATOM 724 N N . THR A 1 94 ? -11.268 1.153 18.016 1.00 97.06 94 THR A N 1
ATOM 725 C CA . THR A 1 94 ? -12.550 1.280 18.719 1.00 97.06 94 THR A CA 1
ATOM 726 C C . THR A 1 94 ? -12.463 0.538 20.034 1.00 97.06 94 THR A C 1
ATOM 728 O O . THR A 1 94 ? -11.861 -0.530 20.076 1.00 97.06 94 THR A O 1
ATOM 731 N N . ALA A 1 95 ? -13.091 1.059 21.079 1.00 95.81 95 ALA A N 1
ATOM 732 C CA . ALA A 1 95 ? -13.169 0.424 22.387 1.00 95.81 95 ALA A CA 1
ATOM 733 C C . ALA A 1 95 ? -14.623 0.352 22.838 1.00 95.81 95 ALA A C 1
ATOM 735 O O . ALA A 1 95 ? -15.397 1.266 22.537 1.00 95.81 95 ALA A O 1
ATOM 736 N N . ASP A 1 96 ? -14.967 -0.700 23.577 1.00 92.62 96 ASP A N 1
ATOM 737 C CA . ASP A 1 96 ? -16.243 -0.733 24.281 1.00 92.62 96 ASP A CA 1
ATOM 738 C C . ASP A 1 96 ? -16.105 0.131 25.535 1.00 92.62 96 ASP A C 1
ATOM 740 O O . ASP A 1 96 ? -15.192 -0.030 26.347 1.00 92.62 96 ASP A O 1
ATOM 744 N N . VAL A 1 97 ? -16.978 1.121 25.671 1.00 86.50 97 VAL A N 1
ATOM 745 C CA . VAL A 1 97 ? -17.000 1.994 26.842 1.00 86.50 97 VAL A CA 1
ATOM 746 C C . VAL A 1 97 ? -18.141 1.509 27.720 1.00 86.50 97 VAL A C 1
ATOM 748 O O . VAL A 1 97 ? -19.266 1.987 27.598 1.00 86.50 97 VAL A O 1
ATOM 751 N N . ASP A 1 98 ? -17.848 0.536 28.585 1.00 75.25 98 ASP A N 1
ATOM 752 C CA . ASP A 1 98 ? -18.834 -0.024 29.524 1.00 75.25 98 ASP A CA 1
ATOM 753 C C . ASP A 1 98 ? -19.314 1.015 30.558 1.00 75.25 98 ASP A C 1
ATOM 755 O O . ASP A 1 98 ? -20.348 0.833 31.200 1.00 75.25 98 ASP A O 1
ATOM 759 N N . ASP A 1 99 ? -18.603 2.140 30.693 1.00 60.03 99 ASP A N 1
ATOM 760 C CA . ASP A 1 99 ? -18.998 3.263 31.537 1.00 60.03 99 ASP A CA 1
ATOM 761 C C . ASP A 1 99 ? -18.519 4.605 30.935 1.00 60.03 99 ASP A C 1
ATOM 763 O O . ASP A 1 99 ? -17.310 4.863 30.878 1.00 60.03 99 ASP A O 1
ATOM 767 N N . PRO A 1 100 ? -19.424 5.507 30.499 1.00 64.06 100 PRO A N 1
ATOM 768 C CA . PRO A 1 100 ? -19.043 6.810 29.948 1.00 64.06 100 PRO A CA 1
ATOM 769 C C . PRO A 1 100 ? -18.301 7.703 30.958 1.00 64.06 100 PRO A C 1
ATOM 771 O O . PRO A 1 100 ? -17.711 8.709 30.563 1.00 64.06 100 PRO A O 1
ATOM 774 N N . SER A 1 101 ? -18.294 7.356 32.252 1.00 63.91 101 SER A N 1
ATOM 775 C CA . SER A 1 101 ? -17.578 8.109 33.285 1.00 63.91 101 SER A CA 1
ATOM 776 C C . SER A 1 101 ? -16.070 7.818 33.350 1.00 63.91 101 SER A C 1
ATOM 778 O O . SER A 1 101 ? -15.333 8.579 33.983 1.00 63.91 101 SER A O 1
ATOM 780 N N . SER A 1 102 ? -15.571 6.783 32.657 1.00 56.84 102 SER A N 1
ATOM 781 C CA . SER A 1 102 ? -14.151 6.400 32.695 1.00 56.84 102 SER A CA 1
ATOM 782 C C . SER A 1 102 ? -13.314 6.893 31.510 1.00 56.84 102 SER A C 1
ATOM 784 O O . SER A 1 102 ? -12.158 6.472 31.393 1.00 56.84 102 SER A O 1
ATOM 786 N N . ILE A 1 103 ? -13.837 7.775 30.644 1.00 59.66 103 ILE A N 1
ATOM 787 C CA . ILE A 1 103 ? -13.075 8.357 29.524 1.00 59.66 103 ILE A CA 1
ATOM 788 C C . ILE A 1 103 ? -11.997 9.297 30.086 1.00 59.66 103 ILE A C 1
ATOM 790 O O . ILE A 1 103 ? -12.121 10.520 30.116 1.00 59.66 103 ILE A O 1
ATOM 794 N N . LYS A 1 104 ? -10.900 8.711 30.564 1.00 60.62 104 LYS A N 1
ATOM 795 C CA . LYS A 1 104 ? -9.637 9.408 30.740 1.00 60.62 104 LYS A CA 1
ATOM 796 C C . LYS A 1 104 ? -9.029 9.508 29.356 1.00 60.62 104 LYS A C 1
ATOM 798 O O . LYS A 1 104 ? -8.457 8.542 28.866 1.00 60.62 104 LYS A O 1
ATOM 803 N N . THR A 1 105 ? -9.171 10.670 28.732 1.00 53.50 105 THR A N 1
ATOM 804 C CA . THR A 1 105 ? -8.438 11.027 27.519 1.00 53.50 105 THR A CA 1
ATOM 805 C C . THR A 1 105 ? -6.944 10.885 27.802 1.00 53.50 105 THR A C 1
ATOM 807 O O . THR A 1 105 ? -6.314 11.779 28.366 1.00 53.50 105 THR A O 1
ATOM 810 N N . THR A 1 106 ? -6.368 9.737 27.458 1.00 55.16 106 THR A N 1
ATOM 811 C CA . THR A 1 106 ? -4.927 9.514 27.443 1.00 55.16 106 THR A CA 1
ATOM 812 C C . THR A 1 106 ? -4.374 10.278 26.252 1.00 55.16 106 THR A C 1
ATOM 814 O O . THR A 1 106 ? -4.209 9.763 25.151 1.00 55.16 106 THR A O 1
ATOM 817 N N . SER A 1 107 ? -4.116 11.568 26.458 1.00 53.66 107 SER A N 1
ATOM 818 C CA . SER A 1 107 ? -3.231 12.317 25.578 1.00 53.66 107 SER A CA 1
ATOM 819 C C . SER A 1 107 ? -1.897 11.574 25.543 1.00 53.66 107 SER A C 1
ATOM 821 O O . SER A 1 107 ? -1.257 11.443 26.589 1.00 53.66 107 SER A O 1
ATOM 823 N N . PHE A 1 108 ? -1.501 11.072 24.372 1.00 53.78 108 PHE A N 1
ATOM 824 C CA . PHE A 1 108 ? -0.177 10.503 24.130 1.00 53.78 108 PHE A CA 1
ATOM 825 C C . PHE A 1 108 ? 0.879 11.580 24.416 1.00 53.78 108 PHE A C 1
ATOM 827 O O . PHE A 1 108 ? 1.241 12.387 23.561 1.00 53.78 108 PHE A O 1
ATOM 834 N N . GLY A 1 109 ? 1.319 11.643 25.671 1.00 44.41 109 GLY A N 1
ATOM 835 C CA . GLY A 1 109 ? 2.428 12.469 26.104 1.00 44.41 109 GLY A CA 1
ATOM 836 C C . GLY A 1 109 ? 3.708 11.848 25.575 1.00 44.41 109 GLY A C 1
ATOM 837 O O . GLY A 1 109 ? 4.086 10.761 26.002 1.00 44.41 109 GLY A O 1
ATOM 838 N N . SER A 1 110 ? 4.351 12.541 24.636 1.00 43.38 110 SER A N 1
ATOM 839 C CA . SER A 1 110 ? 5.709 12.267 24.166 1.00 43.38 110 SER A CA 1
ATOM 840 C C . SER A 1 110 ? 6.611 11.899 25.350 1.00 43.38 110 SER A C 1
ATOM 842 O O . SER A 1 110 ? 6.863 12.727 26.226 1.00 43.38 110 SER A O 1
ATOM 844 N N . SER A 1 111 ? 7.069 10.649 25.391 1.00 43.41 111 SER A N 1
ATOM 845 C CA . SER A 1 111 ? 7.885 10.095 26.468 1.00 43.41 111 SER A CA 1
ATOM 846 C C . SER A 1 111 ? 9.203 10.863 26.610 1.00 43.41 111 SER A C 1
ATOM 848 O O . SER A 1 111 ? 10.110 10.730 25.788 1.00 43.41 111 SER A O 1
ATOM 850 N N . VAL A 1 112 ? 9.315 11.657 27.672 1.00 53.03 112 VAL A N 1
ATOM 851 C CA . VAL A 1 112 ? 10.596 12.123 28.218 1.00 53.03 112 VAL A CA 1
ATOM 852 C C . VAL A 1 112 ? 11.231 10.938 28.971 1.00 53.03 112 VAL A C 1
ATOM 854 O O . VAL A 1 112 ? 10.505 10.211 29.652 1.00 53.03 112 VAL A O 1
ATOM 857 N N . PRO A 1 113 ? 12.549 10.689 28.848 1.00 56.53 113 PRO A N 1
ATOM 858 C CA . PRO A 1 113 ? 13.199 9.500 29.406 1.00 56.53 113 PRO A CA 1
ATOM 859 C C . PRO A 1 113 ? 13.177 9.463 30.948 1.00 56.53 113 PRO A C 1
ATOM 861 O O . PRO A 1 113 ? 13.107 10.513 31.596 1.00 56.53 113 PRO A O 1
ATOM 864 N N . PRO A 1 114 ? 13.262 8.263 31.556 1.00 53.41 114 PRO A N 1
ATOM 865 C CA . PRO A 1 114 ? 13.000 8.067 32.974 1.00 53.41 114 PRO A CA 1
ATOM 866 C C . PRO A 1 114 ? 14.169 8.558 33.832 1.00 53.41 114 PRO A C 1
ATOM 868 O O . PRO A 1 114 ? 15.312 8.131 33.667 1.00 53.41 114 PRO A O 1
ATOM 871 N N . LYS A 1 115 ? 13.866 9.420 34.807 1.00 41.91 115 LYS A N 1
ATOM 872 C CA . LYS A 1 115 ? 14.741 9.676 35.956 1.00 41.91 115 LYS A CA 1
ATOM 873 C C . LYS A 1 115 ? 14.332 8.738 37.098 1.00 41.91 115 LYS A C 1
ATOM 875 O O . LYS A 1 115 ? 13.157 8.638 37.436 1.00 41.91 115 LYS A O 1
ATOM 880 N N . LEU A 1 116 ? 15.338 8.045 37.624 1.00 46.38 116 LEU A N 1
ATOM 881 C CA . LEU A 1 116 ? 15.345 7.084 38.736 1.00 46.38 116 LEU A CA 1
ATOM 882 C C . LEU A 1 116 ? 14.700 7.604 40.052 1.00 46.38 116 LEU A C 1
ATOM 884 O O . LEU A 1 116 ? 14.419 8.796 40.171 1.00 46.38 116 LEU A O 1
ATOM 888 N N . PRO A 1 117 ? 14.443 6.708 41.032 1.00 57.94 117 PRO A N 1
ATOM 889 C CA . PRO A 1 117 ? 13.292 6.775 41.924 1.00 57.94 117 PRO A CA 1
ATOM 890 C C . PRO A 1 117 ? 13.567 7.536 43.220 1.00 57.94 117 PRO A C 1
ATOM 892 O O . PRO A 1 117 ? 14.614 7.370 43.847 1.00 57.94 117 PRO A O 1
ATOM 895 N N . GLN A 1 118 ? 12.559 8.274 43.687 1.00 44.88 118 GLN A N 1
ATOM 896 C CA . GLN A 1 118 ? 12.541 8.800 45.046 1.00 44.88 118 GLN A CA 1
ATOM 897 C C . GLN A 1 118 ? 11.130 8.734 45.662 1.00 44.88 118 GLN A C 1
ATOM 899 O O . GLN A 1 118 ? 10.254 9.538 45.380 1.00 44.88 118 GLN A O 1
ATOM 904 N N . TRP A 1 119 ? 10.933 7.644 46.403 1.00 46.31 119 TRP A N 1
ATOM 905 C CA . TRP A 1 119 ? 10.211 7.435 47.666 1.00 46.31 119 TRP A CA 1
ATOM 906 C C . TRP A 1 119 ? 9.113 8.431 48.107 1.00 46.31 119 TRP A C 1
ATOM 908 O O . TRP A 1 119 ? 9.357 9.616 48.279 1.00 46.31 119 TRP A O 1
ATOM 918 N N . VAL A 1 120 ? 7.957 7.835 48.447 1.00 51.72 120 VAL A N 1
ATOM 919 C CA . VAL A 1 120 ? 7.047 8.121 49.581 1.00 51.72 120 VAL A CA 1
ATOM 920 C C . VAL A 1 120 ? 6.639 9.581 49.825 1.00 51.72 120 VAL A C 1
ATOM 922 O O . VAL A 1 120 ? 7.407 10.351 50.387 1.00 51.72 120 VAL A O 1
ATOM 925 N N . LEU A 1 121 ? 5.349 9.883 49.608 1.00 40.19 121 LEU A N 1
ATOM 926 C CA . LEU A 1 121 ? 4.481 10.487 50.637 1.00 40.19 121 LEU A CA 1
ATOM 927 C C . LEU A 1 121 ? 3.005 10.519 50.202 1.00 40.19 121 LEU A C 1
ATOM 929 O O . LEU A 1 121 ? 2.643 11.095 49.178 1.00 40.19 121 LEU A O 1
ATOM 933 N N . LEU A 1 122 ? 2.153 9.906 51.032 1.00 52.84 122 LEU A N 1
ATOM 934 C CA . LEU A 1 122 ? 0.713 10.156 51.083 1.00 52.84 122 LEU A CA 1
ATOM 935 C C . LEU A 1 122 ? 0.472 11.632 51.435 1.00 52.84 122 LEU A C 1
ATOM 937 O O . LEU A 1 122 ? 0.949 12.089 52.471 1.00 52.84 122 LEU A O 1
ATOM 941 N N . ALA A 1 123 ? -0.360 12.330 50.663 1.00 43.19 123 ALA A N 1
ATOM 942 C CA . ALA A 1 123 ? -1.056 13.518 51.148 1.00 43.19 123 ALA A CA 1
ATOM 943 C C . ALA A 1 123 ? -2.398 13.715 50.424 1.00 43.19 123 ALA A C 1
ATOM 945 O O . ALA A 1 123 ? -2.464 13.875 49.211 1.00 43.19 123 ALA A O 1
ATOM 946 N N . ALA A 1 124 ? -3.448 13.642 51.242 1.00 45.12 124 ALA A N 1
ATOM 947 C CA . ALA A 1 124 ? -4.768 14.260 51.165 1.00 45.12 124 ALA A CA 1
ATOM 948 C C . ALA A 1 124 ? -5.324 14.733 49.805 1.00 45.12 124 ALA A C 1
ATOM 950 O O . ALA A 1 124 ? -4.889 15.717 49.212 1.00 45.12 124 ALA A O 1
ATOM 951 N N . ARG A 1 125 ? -6.449 14.102 49.441 1.00 45.72 125 ARG A N 1
ATOM 952 C CA . ARG A 1 125 ? -7.504 14.653 48.582 1.00 45.72 125 ARG A CA 1
ATOM 953 C C . ARG A 1 125 ? -7.976 16.011 49.116 1.00 45.72 125 ARG A C 1
ATOM 955 O O . ARG A 1 125 ? -8.513 16.076 50.219 1.00 45.72 125 ARG A O 1
ATOM 962 N N . SER A 1 126 ? -7.898 17.044 48.284 1.00 38.41 126 SER A N 1
ATOM 963 C CA . SER A 1 126 ? -8.757 18.224 48.371 1.00 38.41 126 SER A CA 1
ATOM 964 C C . SER A 1 126 ? -9.497 18.394 47.044 1.00 38.41 126 SER A C 1
ATOM 966 O O . SER A 1 126 ? -8.917 18.500 45.968 1.00 38.41 126 SER A O 1
ATOM 968 N N . SER A 1 127 ? -10.821 18.334 47.135 1.00 48.16 127 SER A N 1
ATOM 969 C CA . SER A 1 127 ? -11.768 18.605 46.064 1.00 48.16 127 SER A CA 1
ATOM 970 C C . SER A 1 127 ? -11.847 20.112 45.827 1.00 48.16 127 SER A C 1
ATOM 972 O O . SER A 1 127 ? -12.429 20.827 46.643 1.00 48.16 127 SER A O 1
ATOM 974 N N . SER A 1 128 ? -11.287 20.597 44.721 1.00 40.12 128 SER A N 1
ATOM 975 C CA . SER A 1 128 ? -11.530 21.954 44.232 1.00 40.12 128 SER A CA 1
ATOM 976 C C . SER A 1 128 ? -12.388 21.904 42.967 1.00 40.12 128 SER A C 1
ATOM 978 O O . SER A 1 128 ? -11.997 21.405 41.915 1.00 40.12 128 SER A O 1
ATOM 980 N N . SER A 1 129 ? -13.608 22.417 43.092 1.00 45.75 129 SER A N 1
ATOM 981 C CA . SER A 1 129 ? -14.514 22.718 41.990 1.00 45.75 129 SER A CA 1
ATOM 982 C C . SER A 1 129 ? -13.973 23.922 41.215 1.00 45.75 129 SER A C 1
ATOM 984 O O . SER A 1 129 ? -14.166 25.064 41.632 1.00 45.75 129 SER A O 1
ATOM 986 N N . SER A 1 130 ? -13.264 23.686 40.110 1.00 45.88 130 SER A N 1
ATOM 987 C CA . SER A 1 130 ? -12.807 24.764 39.230 1.00 45.88 130 SER A CA 1
ATOM 988 C C . SER A 1 130 ? -13.888 25.097 38.202 1.00 45.88 130 SER A C 1
ATOM 990 O O . SER A 1 130 ? -14.153 24.313 37.289 1.00 45.88 130 SER A O 1
ATOM 992 N N . SER A 1 131 ? -14.507 26.267 38.340 1.00 55.81 131 SER A N 1
ATOM 993 C CA . SER A 1 131 ? -15.283 26.896 37.274 1.00 55.81 131 SER A CA 1
ATOM 994 C C . SER A 1 131 ? -14.380 27.110 36.053 1.00 55.81 131 SER A C 1
ATOM 996 O O . SER A 1 131 ? -13.251 27.587 36.161 1.00 55.81 131 SER A O 1
ATOM 998 N N . GLY A 1 132 ? -14.854 26.666 34.889 1.00 51.81 132 GLY A N 1
ATOM 999 C CA . GLY A 1 132 ? -14.060 26.573 33.669 1.00 51.81 132 GLY A CA 1
ATOM 1000 C C . GLY A 1 132 ? -13.519 27.925 33.202 1.00 51.81 132 GLY A C 1
ATOM 1001 O O . GLY A 1 132 ? -14.276 28.809 32.804 1.00 51.81 132 GLY A O 1
ATOM 1002 N N . ASN A 1 133 ? -12.192 28.050 33.179 1.00 47.34 133 ASN A N 1
ATOM 1003 C CA . ASN A 1 133 ? -11.462 29.171 32.588 1.00 47.34 133 ASN A CA 1
ATOM 1004 C C . ASN A 1 133 ? -11.494 29.090 31.049 1.00 47.34 133 ASN A C 1
ATOM 1006 O O . ASN A 1 133 ? -10.474 28.860 30.401 1.00 47.34 133 ASN A O 1
ATOM 1010 N N . VAL A 1 134 ? -12.671 29.288 30.448 1.00 56.59 134 VAL A N 1
ATOM 1011 C CA . VAL A 1 134 ? -12.870 29.294 28.983 1.00 56.59 134 VAL A CA 1
ATOM 1012 C C . VAL A 1 134 ? -11.990 30.352 28.293 1.00 56.59 134 VAL A C 1
ATOM 1014 O O . VAL A 1 134 ? -11.546 30.159 27.163 1.00 56.59 134 VAL A O 1
ATOM 1017 N N . GLY A 1 135 ? -11.641 31.437 28.995 1.00 49.56 135 GLY A N 1
ATOM 1018 C CA . GLY A 1 135 ? -10.834 32.533 28.448 1.00 49.56 135 GLY A CA 1
ATOM 1019 C C . GLY A 1 135 ? -9.418 32.143 28.001 1.00 49.56 135 GLY A C 1
ATOM 1020 O O . GLY A 1 135 ? -8.917 32.701 27.027 1.00 49.56 135 GLY A O 1
ATOM 1021 N N . VAL A 1 136 ? -8.781 31.160 28.647 1.00 66.94 136 VAL A N 1
ATOM 1022 C CA . VAL A 1 136 ? -7.399 30.758 28.305 1.00 66.94 136 VAL A CA 1
ATOM 1023 C C . VAL A 1 136 ? -7.361 29.902 27.035 1.00 66.94 136 VAL A C 1
ATOM 1025 O O . VAL A 1 136 ? -6.418 29.993 26.250 1.00 66.94 136 VAL A O 1
ATOM 1028 N N . VAL A 1 137 ? -8.416 29.121 26.786 1.00 65.94 137 VAL A N 1
ATOM 1029 C CA . VAL A 1 137 ? -8.520 28.248 25.607 1.00 65.94 137 VAL A CA 1
ATOM 1030 C C . VAL A 1 137 ? -8.821 29.056 24.342 1.00 65.94 137 VAL A C 1
ATOM 1032 O O . VAL A 1 137 ? -8.266 28.777 23.285 1.00 65.94 137 VAL A O 1
ATOM 1035 N N . VAL A 1 138 ? -9.640 30.107 24.435 1.00 74.00 138 VAL A N 1
ATOM 1036 C CA . VAL A 1 138 ? -9.960 30.946 23.265 1.00 74.00 138 VAL A CA 1
ATOM 1037 C C . VAL A 1 138 ? -8.775 31.842 22.873 1.00 74.00 138 VAL A C 1
ATOM 1039 O O . VAL A 1 138 ? -8.525 32.059 21.686 1.00 74.00 138 VAL A O 1
ATOM 1042 N N . GLY A 1 139 ? -7.991 32.308 23.852 1.00 73.50 139 GLY A N 1
ATOM 1043 C CA . GLY A 1 139 ? -6.817 33.149 23.600 1.00 73.50 139 GLY A CA 1
ATOM 1044 C C . GLY A 1 139 ? -5.693 32.435 22.840 1.00 73.50 139 GLY A C 1
ATOM 1045 O O . GLY A 1 139 ? -5.065 33.035 21.966 1.00 73.50 139 GLY A O 1
ATOM 1046 N N . SER A 1 140 ? -5.462 31.147 23.118 1.00 73.81 140 SER A N 1
ATOM 1047 C CA . SER A 1 140 ? -4.385 30.385 22.471 1.00 73.81 140 SER A CA 1
ATOM 1048 C C . SER A 1 140 ? -4.687 30.061 21.006 1.00 73.81 140 SER A C 1
ATOM 1050 O O . SER A 1 140 ? -3.790 30.148 20.167 1.00 73.81 140 SER A O 1
ATOM 1052 N N . VAL A 1 141 ? -5.946 29.766 20.668 1.00 85.00 141 VAL A N 1
ATOM 1053 C CA . VAL A 1 141 ? -6.350 29.443 19.289 1.00 85.00 141 VAL A CA 1
ATOM 1054 C C . VAL A 1 141 ? -6.264 30.674 18.386 1.00 85.00 141 VAL A C 1
ATOM 1056 O O . VAL A 1 141 ? -5.697 30.598 17.297 1.00 85.00 141 VAL A O 1
ATOM 1059 N N . LEU A 1 142 ? -6.751 31.830 18.850 1.00 86.81 142 LEU A N 1
ATOM 1060 C CA . LEU A 1 142 ? -6.668 33.084 18.090 1.00 86.81 142 LEU A CA 1
ATOM 1061 C C . LEU A 1 142 ? -5.216 33.555 17.917 1.00 86.81 142 LEU A C 1
ATOM 1063 O O . LEU A 1 142 ? -4.832 33.980 16.826 1.00 86.81 142 LEU A O 1
ATOM 1067 N N . GLY A 1 143 ? -4.391 33.426 18.963 1.00 89.56 143 GLY A N 1
ATOM 1068 C CA . GLY A 1 143 ? -2.964 33.751 18.896 1.00 89.56 143 GLY A CA 1
ATOM 1069 C C . GLY A 1 143 ? -2.188 32.834 17.946 1.00 89.56 143 GLY A C 1
ATOM 1070 O O . GLY A 1 143 ? -1.387 33.309 17.139 1.00 89.56 143 GLY A O 1
ATOM 1071 N N . GLY A 1 144 ? -2.468 31.527 17.984 1.00 90.19 144 GLY A N 1
ATOM 1072 C CA . GLY A 1 144 ? -1.858 30.547 17.085 1.00 90.19 144 GLY A CA 1
ATOM 1073 C C . GLY A 1 144 ? -2.225 30.788 15.620 1.00 90.19 144 GLY A C 1
ATOM 1074 O O . GLY A 1 144 ? -1.344 30.790 14.759 1.00 90.19 144 GLY A O 1
ATOM 1075 N N . LEU A 1 145 ? -3.501 31.071 15.336 1.00 94.94 145 LEU A N 1
ATOM 1076 C CA . LEU A 1 145 ? -3.968 31.335 13.973 1.00 94.94 145 LEU A CA 1
ATOM 1077 C C . LEU A 1 145 ? -3.291 32.579 13.373 1.00 94.94 145 LEU A C 1
ATOM 1079 O O . LEU A 1 145 ? -2.836 32.546 12.229 1.00 94.94 145 LEU A O 1
ATOM 1083 N N . ALA A 1 146 ? -3.155 33.652 14.159 1.00 95.31 146 ALA A N 1
ATOM 1084 C CA . ALA A 1 146 ? -2.464 34.867 13.730 1.00 95.31 146 ALA A CA 1
ATOM 1085 C C . ALA A 1 146 ? -0.983 34.605 13.397 1.00 95.31 146 ALA A C 1
ATOM 1087 O O . ALA A 1 146 ? -0.480 35.084 12.379 1.00 95.31 146 ALA A O 1
ATOM 1088 N N . LEU A 1 147 ? -0.294 33.795 14.208 1.00 96.12 147 LEU A N 1
ATOM 1089 C CA . LEU A 1 147 ? 1.115 33.458 13.995 1.00 96.12 147 LEU A CA 1
ATOM 1090 C C . LEU A 1 147 ? 1.310 32.632 12.711 1.00 96.12 147 LEU A C 1
ATOM 1092 O O . LEU A 1 147 ? 2.208 32.928 11.919 1.00 96.12 147 LEU A O 1
ATOM 1096 N N . VAL A 1 148 ? 0.429 31.660 12.447 1.00 96.31 148 VAL A N 1
ATOM 1097 C CA . VAL A 1 148 ? 0.461 30.854 11.212 1.00 96.31 148 VAL A CA 1
ATOM 1098 C C . VAL A 1 148 ? 0.259 31.729 9.971 1.00 96.31 148 VAL A C 1
ATOM 1100 O O . VAL A 1 148 ? 1.013 31.600 9.005 1.00 96.31 148 VAL A O 1
ATOM 1103 N N . ILE A 1 149 ? -0.693 32.668 10.000 1.00 97.12 149 ILE A N 1
ATOM 1104 C CA . ILE A 1 149 ? -0.951 33.588 8.877 1.00 97.12 149 ILE A CA 1
ATOM 1105 C C . ILE A 1 149 ? 0.279 34.465 8.585 1.00 97.12 149 ILE A C 1
ATOM 1107 O O . ILE A 1 149 ? 0.639 34.658 7.418 1.00 97.12 149 ILE A O 1
ATOM 1111 N N . ILE A 1 150 ? 0.968 34.955 9.623 1.00 97.31 150 ILE A N 1
ATOM 1112 C CA . ILE A 1 150 ? 2.201 35.747 9.479 1.00 97.31 150 ILE A CA 1
ATOM 1113 C C . ILE A 1 150 ? 3.325 34.905 8.853 1.00 97.31 150 ILE A C 1
ATOM 1115 O O . ILE A 1 150 ? 3.996 35.365 7.926 1.00 97.31 150 ILE A O 1
ATOM 1119 N N . LEU A 1 151 ? 3.505 33.660 9.307 1.00 97.06 151 LEU A N 1
ATOM 1120 C CA . LEU A 1 151 ? 4.520 32.740 8.780 1.00 97.06 151 LEU A CA 1
ATOM 1121 C C . LEU A 1 151 ? 4.288 32.417 7.297 1.00 97.06 151 LEU A C 1
ATOM 1123 O O . LEU A 1 151 ? 5.214 32.522 6.489 1.00 97.06 151 LEU A O 1
ATOM 1127 N N . VAL A 1 152 ? 3.048 32.092 6.920 1.00 97.00 152 VAL A N 1
ATOM 1128 C CA . VAL A 1 152 ? 2.673 31.819 5.522 1.00 97.00 152 VAL A CA 1
ATOM 1129 C C . VAL A 1 152 ? 2.897 33.056 4.649 1.00 97.00 152 VAL A C 1
ATOM 1131 O O . VAL A 1 152 ? 3.489 32.953 3.571 1.00 97.00 152 VAL A O 1
ATOM 1134 N N . SER A 1 153 ? 2.513 34.239 5.134 1.00 96.19 153 SER A N 1
ATOM 1135 C CA . SER A 1 153 ? 2.717 35.504 4.419 1.00 96.19 153 SER A CA 1
ATOM 1136 C C . SER A 1 153 ? 4.203 35.783 4.160 1.00 96.19 153 SER A C 1
ATOM 1138 O O . SER A 1 153 ? 4.583 36.121 3.038 1.00 96.19 153 SER A O 1
ATOM 1140 N N . LEU A 1 154 ? 5.075 35.560 5.151 1.00 97.31 154 LEU A N 1
ATOM 1141 C CA . LEU A 1 154 ? 6.530 35.701 5.004 1.00 97.31 154 LEU A CA 1
ATOM 1142 C C . LEU A 1 154 ? 7.117 34.746 3.954 1.00 97.31 154 LEU A C 1
ATOM 1144 O O . LEU A 1 154 ? 7.967 35.152 3.155 1.00 97.31 154 LEU A O 1
ATOM 1148 N N . VAL A 1 155 ? 6.662 33.490 3.924 1.00 96.44 155 VAL A N 1
ATOM 1149 C CA . VAL A 1 155 ? 7.110 32.496 2.935 1.00 96.44 155 VAL A CA 1
ATOM 1150 C C . VAL A 1 155 ? 6.683 32.897 1.521 1.00 96.44 155 VAL A C 1
ATOM 1152 O O . VAL A 1 155 ? 7.490 32.818 0.590 1.00 96.44 155 VAL A O 1
ATOM 1155 N N . LEU A 1 156 ? 5.452 33.386 1.350 1.00 95.94 156 LEU A N 1
ATOM 1156 C CA . LEU A 1 156 ? 4.956 33.859 0.056 1.00 95.94 156 LEU A CA 1
ATOM 1157 C C . LEU A 1 156 ? 5.713 35.102 -0.425 1.00 95.94 156 LEU A C 1
ATOM 1159 O O . LEU A 1 156 ? 6.143 35.137 -1.578 1.00 95.94 156 LEU A O 1
ATOM 1163 N N . ILE A 1 157 ? 5.970 36.077 0.454 1.00 95.00 157 ILE A N 1
ATOM 1164 C CA . ILE A 1 157 ? 6.763 37.272 0.117 1.00 95.00 157 ILE A CA 1
ATOM 1165 C C . ILE A 1 157 ? 8.183 36.875 -0.305 1.00 95.00 157 ILE A C 1
ATOM 1167 O O . ILE A 1 157 ? 8.688 37.373 -1.315 1.00 95.00 157 ILE A O 1
ATOM 1171 N N . ARG A 1 158 ? 8.818 35.927 0.399 1.00 92.75 158 ARG A N 1
ATOM 1172 C CA . ARG A 1 158 ? 10.141 35.408 0.016 1.00 92.75 158 ARG A CA 1
ATOM 1173 C C . ARG A 1 158 ? 10.119 34.709 -1.341 1.00 92.75 158 ARG A C 1
ATOM 1175 O O . ARG A 1 158 ? 10.988 34.987 -2.166 1.00 92.75 158 ARG A O 1
ATOM 1182 N N . ARG A 1 159 ? 9.113 33.872 -1.616 1.00 90.56 159 ARG A N 1
ATOM 1183 C CA . ARG A 1 159 ? 8.965 33.214 -2.927 1.00 90.56 159 ARG A CA 1
ATOM 1184 C C . ARG A 1 159 ? 8.721 34.203 -4.065 1.00 90.56 159 ARG A C 1
ATOM 1186 O O . ARG A 1 159 ? 9.237 33.996 -5.161 1.00 90.56 159 ARG A O 1
ATOM 1193 N N . ILE A 1 160 ? 7.969 35.276 -3.826 1.00 85.81 160 ILE A N 1
ATOM 1194 C CA . ILE A 1 160 ? 7.700 36.302 -4.845 1.00 85.81 160 ILE A CA 1
ATOM 1195 C C . ILE A 1 160 ? 8.941 37.169 -5.086 1.00 85.81 160 ILE A C 1
ATOM 1197 O O . ILE A 1 160 ? 9.242 37.495 -6.234 1.00 85.81 160 ILE A O 1
ATOM 1201 N N . SER A 1 161 ? 9.690 37.504 -4.033 1.00 83.19 161 SER A N 1
ATOM 1202 C CA . SER A 1 161 ? 10.922 38.292 -4.147 1.00 83.19 161 SER A CA 1
ATOM 1203 C C . SER A 1 161 ? 12.012 37.550 -4.932 1.00 83.19 161 SER A C 1
ATOM 1205 O O . SER A 1 161 ? 12.644 38.133 -5.813 1.00 83.19 161 SER A O 1
ATOM 1207 N N . GLN A 1 162 ? 12.150 36.234 -4.729 1.00 80.44 162 GLN A N 1
ATOM 1208 C CA . GLN A 1 162 ? 13.107 35.407 -5.479 1.00 80.44 162 GLN A CA 1
ATOM 1209 C C . GLN A 1 162 ? 12.861 35.400 -6.997 1.00 80.44 162 GLN A C 1
ATOM 1211 O O . GLN A 1 162 ? 13.795 35.194 -7.766 1.00 80.44 162 GLN A O 1
ATOM 1216 N N . ARG A 1 163 ? 11.637 35.684 -7.458 1.00 76.88 163 ARG A N 1
ATOM 1217 C CA . ARG A 1 163 ? 11.323 35.735 -8.896 1.00 76.88 163 ARG A CA 1
ATOM 1218 C C . ARG A 1 163 ? 11.705 37.055 -9.571 1.00 76.88 163 ARG A C 1
ATOM 1220 O O . ARG A 1 163 ? 11.657 37.131 -10.794 1.00 76.88 163 ARG A O 1
ATOM 1227 N N . LYS A 1 164 ? 12.077 38.098 -8.820 1.00 70.94 164 LYS A N 1
ATOM 1228 C CA . LYS A 1 164 ? 12.339 39.438 -9.382 1.00 70.94 164 LYS A CA 1
ATOM 1229 C C . LYS A 1 164 ? 13.830 39.767 -9.563 1.00 70.94 164 LYS A C 1
ATOM 1231 O O . LYS A 1 164 ? 14.155 40.858 -10.015 1.00 70.94 164 LYS A O 1
ATOM 1236 N N . GLY A 1 165 ? 14.736 38.832 -9.272 1.00 60.91 165 GLY A N 1
ATOM 1237 C CA . GLY A 1 165 ? 16.184 39.069 -9.213 1.00 60.91 165 GLY A CA 1
ATOM 1238 C C . GLY A 1 165 ? 16.992 38.907 -10.508 1.00 60.91 165 GLY A C 1
ATOM 1239 O O . GLY A 1 165 ? 18.189 38.654 -10.417 1.00 60.91 165 GLY A O 1
ATOM 1240 N N . THR A 1 166 ? 16.411 39.001 -11.711 1.00 57.66 166 THR A N 1
ATOM 1241 C CA . THR A 1 166 ? 17.194 38.737 -12.943 1.00 57.66 166 THR A CA 1
ATOM 1242 C C . THR A 1 166 ? 16.809 39.617 -14.131 1.00 57.66 166 THR A C 1
ATOM 1244 O O . THR A 1 166 ? 16.503 39.106 -15.200 1.00 57.66 166 THR A O 1
ATOM 1247 N N . LYS A 1 167 ? 16.812 40.949 -13.980 1.00 56.25 167 LYS A N 1
ATOM 1248 C CA . LYS A 1 167 ? 16.716 41.876 -15.134 1.00 56.25 167 LYS A CA 1
ATOM 1249 C C . LYS A 1 167 ? 17.507 43.184 -14.978 1.00 56.25 167 LYS A C 1
ATOM 1251 O O . LYS A 1 167 ? 17.015 44.229 -15.367 1.00 56.25 167 LYS A O 1
ATOM 1256 N N . TYR A 1 168 ? 18.734 43.148 -14.457 1.00 54.75 168 TYR A N 1
ATOM 1257 C CA . TYR A 1 168 ? 19.657 44.294 -14.566 1.00 54.75 168 TYR A CA 1
ATOM 1258 C C . TYR A 1 168 ? 21.119 43.833 -14.645 1.00 54.75 168 TYR A C 1
ATOM 1260 O O . TYR A 1 168 ? 21.897 44.032 -13.721 1.00 54.75 168 TYR A O 1
ATOM 1268 N N . ARG A 1 169 ? 21.501 43.182 -15.752 1.00 51.97 169 ARG A N 1
ATOM 1269 C CA . ARG A 1 169 ? 22.905 43.135 -16.202 1.00 51.97 169 ARG A CA 1
ATOM 1270 C C . ARG A 1 169 ? 22.989 42.717 -17.669 1.00 51.97 169 ARG A C 1
ATOM 1272 O O . ARG A 1 169 ? 23.322 41.582 -17.976 1.00 51.97 169 ARG A O 1
ATOM 1279 N N . SER A 1 170 ? 22.644 43.623 -18.576 1.00 53.44 170 SER A N 1
ATOM 1280 C CA . SER A 1 170 ? 23.077 43.502 -19.971 1.00 53.44 170 SER A CA 1
ATOM 1281 C C . SER A 1 170 ? 22.990 44.852 -20.671 1.00 53.44 170 SER A C 1
ATOM 1283 O O . SER A 1 170 ? 22.019 45.117 -21.365 1.00 53.44 170 SER A O 1
ATOM 1285 N N . VAL A 1 171 ? 23.989 45.709 -20.445 1.00 58.56 171 VAL A N 1
ATOM 1286 C CA . VAL A 1 171 ? 24.527 46.637 -21.452 1.00 58.56 171 VAL A CA 1
ATOM 1287 C C . VAL A 1 171 ? 26.014 46.841 -21.111 1.00 58.56 171 VAL A C 1
ATOM 1289 O O . VAL A 1 171 ? 26.350 46.923 -19.935 1.00 58.56 171 VAL A O 1
ATOM 1292 N N . GLN A 1 172 ? 26.861 46.922 -22.143 1.00 55.09 172 GLN A N 1
ATOM 1293 C CA . GLN A 1 172 ? 28.326 47.107 -22.149 1.00 55.09 172 GLN A CA 1
ATOM 1294 C C . GLN A 1 172 ? 29.186 45.857 -21.908 1.00 55.09 172 GLN A C 1
ATOM 1296 O O . GLN A 1 172 ? 29.619 45.560 -20.800 1.00 55.09 172 GLN A O 1
ATOM 1301 N N . ASN A 1 173 ? 29.474 45.130 -22.993 1.00 49.19 173 ASN A N 1
ATOM 1302 C CA . ASN A 1 173 ? 30.781 45.222 -23.663 1.00 49.19 173 ASN A CA 1
ATOM 1303 C C . ASN A 1 173 ? 30.768 44.358 -24.933 1.00 49.19 173 ASN A C 1
ATOM 1305 O O . ASN A 1 173 ? 31.029 43.159 -24.909 1.00 49.19 173 ASN A O 1
ATOM 1309 N N . ALA A 1 174 ? 30.409 44.999 -26.045 1.00 56.53 174 ALA A N 1
ATOM 1310 C CA . ALA A 1 174 ? 30.854 44.598 -27.373 1.00 56.53 174 ALA A CA 1
ATOM 1311 C C . ALA A 1 174 ? 32.216 45.258 -27.643 1.00 56.53 174 ALA A C 1
ATOM 1313 O O . ALA A 1 174 ? 32.493 46.299 -27.042 1.00 56.53 174 ALA A O 1
ATOM 1314 N N . THR A 1 175 ? 32.964 44.712 -28.612 1.00 63.53 175 THR A N 1
ATOM 1315 C CA . THR A 1 175 ? 34.321 45.101 -29.078 1.00 63.53 175 THR A CA 1
ATOM 1316 C C . THR A 1 175 ? 35.385 44.271 -28.340 1.00 63.53 175 THR A C 1
ATOM 1318 O O . THR A 1 175 ? 35.539 44.418 -27.139 1.00 63.53 175 THR A O 1
ATOM 1321 N N . GLU A 1 176 ? 36.069 43.278 -28.920 1.00 44.22 176 GLU A N 1
ATOM 1322 C CA . GLU A 1 176 ? 36.720 43.229 -30.237 1.00 44.22 176 GLU A CA 1
ATOM 1323 C C . GLU A 1 176 ? 37.140 41.766 -30.568 1.00 44.22 176 GLU A C 1
ATOM 1325 O O . GLU A 1 176 ? 37.633 41.038 -29.708 1.00 44.22 176 GLU A O 1
ATOM 1330 N N . ARG A 1 177 ? 36.941 41.326 -31.820 1.00 46.97 177 ARG A N 1
ATOM 1331 C CA . ARG A 1 177 ? 37.760 40.305 -32.534 1.00 46.97 177 ARG A CA 1
ATOM 1332 C C . ARG A 1 177 ? 38.872 41.071 -33.293 1.00 46.97 177 ARG A C 1
ATOM 1334 O O . ARG A 1 177 ? 38.659 42.271 -33.450 1.00 46.97 177 ARG A O 1
ATOM 1341 N N . PRO A 1 178 ? 39.940 40.478 -33.893 1.00 59.81 178 PRO A N 1
ATOM 1342 C CA . PRO A 1 178 ? 40.182 39.073 -34.302 1.00 59.81 178 PRO A CA 1
ATOM 1343 C C . PRO A 1 178 ? 41.612 38.573 -33.914 1.00 59.81 178 PRO A C 1
ATOM 1345 O O . PRO A 1 178 ? 42.396 39.324 -33.358 1.00 59.81 178 PRO A O 1
ATOM 1348 N N . SER A 1 179 ? 42.045 37.321 -34.102 1.00 46.31 179 SER A N 1
ATOM 1349 C CA . SER A 1 179 ? 42.509 36.756 -35.382 1.00 46.31 179 SER A CA 1
ATOM 1350 C C . SER A 1 179 ? 43.270 35.432 -35.131 1.00 46.31 179 SER A C 1
ATOM 1352 O O . SER A 1 179 ? 43.889 35.321 -34.080 1.00 46.31 179 SER A O 1
ATOM 1354 N N . GLN A 1 180 ? 43.201 34.501 -36.104 1.00 44.59 180 GLN A N 1
ATOM 1355 C CA . GLN A 1 180 ? 44.198 33.497 -36.581 1.00 44.59 180 GLN A CA 1
ATOM 1356 C C . GLN A 1 180 ? 45.047 32.705 -35.550 1.00 44.59 180 GLN A C 1
ATOM 1358 O O . GLN A 1 180 ? 45.600 33.259 -34.618 1.00 44.59 180 GLN A O 1
ATOM 1363 N N . ASP A 1 181 ? 45.262 31.389 -35.655 1.00 41.00 181 ASP A N 1
ATOM 1364 C CA . ASP A 1 181 ? 45.724 30.624 -36.826 1.00 41.00 181 ASP A CA 1
ATOM 1365 C C . ASP A 1 181 ? 45.657 29.092 -36.529 1.00 41.00 181 ASP A C 1
ATOM 1367 O O . ASP A 1 181 ? 45.532 28.707 -35.361 1.00 41.00 181 ASP A O 1
ATOM 1371 N N . PRO A 1 182 ? 45.749 28.193 -37.532 1.00 68.69 182 PRO A N 1
ATOM 1372 C CA . PRO A 1 182 ? 45.703 26.740 -37.377 1.00 68.69 182 PRO A CA 1
ATOM 1373 C C . PRO A 1 182 ? 47.097 26.074 -37.435 1.00 68.69 182 PRO A C 1
ATOM 1375 O O . PRO A 1 182 ? 48.026 26.618 -38.021 1.00 68.69 182 PRO A O 1
ATOM 1378 N N . ARG A 1 183 ? 47.165 24.809 -36.976 1.00 44.25 183 ARG A N 1
ATOM 1379 C CA . ARG A 1 183 ? 48.135 23.721 -37.303 1.00 44.25 183 ARG A CA 1
ATOM 1380 C C . ARG A 1 183 ? 49.055 23.226 -36.173 1.00 44.25 183 ARG A C 1
ATOM 1382 O O . ARG A 1 183 ? 49.583 23.995 -35.386 1.00 44.25 183 ARG A O 1
ATOM 1389 N N . ARG A 1 184 ? 49.354 21.918 -36.309 1.00 40.44 184 ARG A N 1
ATOM 1390 C CA . ARG A 1 184 ? 50.345 21.044 -35.632 1.00 40.44 184 ARG A CA 1
ATOM 1391 C C . ARG A 1 184 ? 49.942 20.615 -34.215 1.00 40.44 184 ARG A C 1
ATOM 1393 O O . ARG A 1 184 ? 49.780 21.451 -33.351 1.00 40.44 184 ARG A O 1
ATOM 1400 N N . GLY A 1 185 ? 49.735 19.341 -33.880 1.00 46.31 185 GLY A N 1
ATOM 1401 C CA . GLY A 1 185 ? 50.227 18.087 -34.451 1.00 46.31 185 GLY A CA 1
ATOM 1402 C C . GLY A 1 185 ? 51.524 17.676 -33.762 1.00 46.31 185 GLY A C 1
ATOM 1403 O O . GLY A 1 185 ? 52.564 18.153 -34.188 1.00 46.31 185 GLY A O 1
ATOM 1404 N N . TYR A 1 186 ? 51.447 16.790 -32.759 1.00 45.03 186 TYR A N 1
ATOM 1405 C CA . TYR A 1 186 ? 52.539 15.908 -32.334 1.00 45.03 186 TYR A CA 1
ATOM 1406 C C . TYR A 1 186 ? 51.989 14.591 -31.766 1.00 45.03 186 TYR A C 1
ATOM 1408 O O . TYR A 1 186 ? 51.162 14.563 -30.859 1.00 45.03 186 TYR A O 1
ATOM 1416 N N . VAL A 1 187 ? 52.485 13.515 -32.368 1.00 49.88 187 VAL A N 1
ATOM 1417 C CA . VAL A 1 187 ? 52.543 12.123 -31.910 1.00 49.88 187 VAL A CA 1
ATOM 1418 C C . VAL A 1 187 ? 53.592 12.018 -30.794 1.00 49.88 187 VAL A C 1
ATOM 1420 O O . VAL A 1 187 ? 54.601 12.703 -30.922 1.00 49.88 187 VAL A O 1
ATOM 1423 N N . THR A 1 188 ? 53.407 11.164 -29.774 1.00 46.53 188 THR A N 1
ATOM 1424 C CA . THR A 1 188 ? 54.442 10.390 -29.017 1.00 46.53 188 THR A CA 1
ATOM 1425 C C . THR A 1 188 ? 53.692 9.491 -28.009 1.00 46.53 188 THR A C 1
ATOM 1427 O O . THR A 1 188 ? 52.983 10.001 -27.153 1.00 46.53 188 THR A O 1
ATOM 1430 N N . ALA A 1 189 ? 53.516 8.197 -28.288 1.00 39.09 189 ALA A N 1
ATOM 1431 C CA . ALA A 1 189 ? 54.358 7.045 -27.918 1.00 39.09 189 ALA A CA 1
ATOM 1432 C C . ALA A 1 189 ? 54.153 6.512 -26.477 1.00 39.09 189 ALA A C 1
ATOM 1434 O O . ALA A 1 189 ? 54.466 7.167 -25.492 1.00 39.09 189 ALA A O 1
ATOM 1435 N N . THR A 1 190 ? 53.615 5.287 -26.432 1.00 46.84 190 THR A N 1
ATOM 1436 C CA . THR A 1 190 ? 53.878 4.154 -25.521 1.00 46.84 190 THR A CA 1
ATOM 1437 C C . THR A 1 190 ? 54.670 4.381 -24.227 1.00 46.84 190 THR A C 1
ATOM 1439 O O . THR A 1 190 ? 55.853 4.712 -24.275 1.00 46.84 190 THR A O 1
ATOM 1442 N N . HIS A 1 191 ? 54.100 3.933 -23.102 1.00 35.81 191 HIS A N 1
ATOM 1443 C CA . HIS A 1 191 ? 54.886 3.269 -22.062 1.00 35.81 191 HIS A CA 1
ATOM 1444 C C . HIS A 1 191 ? 54.158 2.023 -21.540 1.00 35.81 191 HIS A C 1
ATOM 1446 O O . HIS A 1 191 ? 53.068 2.089 -20.975 1.00 35.81 191 HIS A O 1
ATOM 1452 N N . ILE A 1 192 ? 54.795 0.886 -21.800 1.00 48.22 192 ILE A N 1
ATOM 1453 C CA . ILE A 1 192 ? 54.515 -0.452 -21.287 1.00 48.22 192 ILE A CA 1
ATOM 1454 C C . ILE A 1 192 ? 54.999 -0.487 -19.835 1.00 48.22 192 ILE A C 1
ATOM 1456 O O . ILE A 1 192 ? 56.122 -0.072 -19.566 1.00 48.22 192 ILE A O 1
ATOM 1460 N N . SER A 1 193 ? 54.203 -1.020 -18.911 1.00 46.38 193 SER A N 1
ATOM 1461 C CA . SER A 1 193 ? 54.764 -1.630 -17.704 1.00 46.38 193 SER A CA 1
ATOM 1462 C C . SER A 1 193 ? 53.882 -2.788 -17.258 1.00 46.38 193 SER A C 1
ATOM 1464 O O . SER A 1 193 ? 52.757 -2.615 -16.798 1.00 46.38 193 SER A O 1
ATOM 1466 N N . SER A 1 194 ? 54.427 -3.975 -17.479 1.00 46.00 194 SER A N 1
ATOM 1467 C CA . SER A 1 194 ? 54.060 -5.253 -16.892 1.00 46.00 194 SER A CA 1
ATOM 1468 C C . SER A 1 194 ? 54.340 -5.248 -15.391 1.00 46.00 194 SER A C 1
ATOM 1470 O O . SER A 1 194 ? 55.456 -4.920 -15.004 1.00 46.00 194 SER A O 1
ATOM 1472 N N . GLU A 1 195 ? 53.399 -5.721 -14.580 1.00 44.72 195 GLU A N 1
ATOM 1473 C CA . GLU A 1 195 ? 53.733 -6.606 -13.468 1.00 44.72 195 GLU A CA 1
ATOM 1474 C C . GLU A 1 195 ? 52.634 -7.645 -13.266 1.00 44.72 195 GLU A C 1
ATOM 1476 O O . GLU A 1 195 ? 51.465 -7.479 -13.606 1.00 44.72 195 GLU A O 1
ATOM 1481 N N . GLN A 1 196 ? 53.117 -8.775 -12.793 1.00 41.97 196 GLN A N 1
ATOM 1482 C CA . GLN A 1 196 ? 52.653 -10.128 -12.966 1.00 41.97 196 GLN A CA 1
ATOM 1483 C C . GLN A 1 196 ? 52.597 -10.699 -11.558 1.00 41.97 196 GLN A C 1
ATOM 1485 O O . GLN A 1 196 ? 53.618 -10.693 -10.886 1.00 41.97 196 GLN A O 1
ATOM 1490 N N . LEU A 1 197 ? 51.455 -11.222 -11.117 1.00 46.59 197 LEU A N 1
ATOM 1491 C CA . LEU A 1 197 ? 51.408 -12.211 -10.039 1.00 46.59 197 LEU A CA 1
ATOM 1492 C C . LEU A 1 197 ? 50.080 -12.955 -10.110 1.00 46.59 197 LEU A C 1
ATOM 1494 O O . LEU A 1 197 ? 49.001 -12.377 -10.005 1.00 46.59 197 LEU A O 1
ATOM 1498 N N . GLY A 1 198 ? 50.194 -14.247 -10.402 1.00 38.22 198 GLY A N 1
ATOM 1499 C CA . GLY A 1 198 ? 49.069 -15.132 -10.625 1.00 38.22 198 GLY A CA 1
ATOM 1500 C C . GLY A 1 198 ? 48.463 -15.685 -9.344 1.00 38.22 198 GLY A C 1
ATOM 1501 O O . GLY A 1 198 ? 49.048 -15.632 -8.268 1.00 38.22 198 GLY A O 1
ATOM 1502 N N . ALA A 1 199 ? 47.313 -16.321 -9.516 1.00 39.56 199 ALA A N 1
ATOM 1503 C CA . ALA A 1 199 ? 46.888 -17.433 -8.688 1.00 39.56 199 ALA A CA 1
ATOM 1504 C C . ALA A 1 199 ? 45.995 -18.333 -9.544 1.00 39.56 199 ALA A C 1
ATOM 1506 O O . ALA A 1 199 ? 44.970 -17.908 -10.074 1.00 39.56 199 ALA A O 1
ATOM 1507 N N . ALA A 1 200 ? 46.445 -19.572 -9.715 1.00 43.44 200 ALA A N 1
ATOM 1508 C CA . ALA A 1 200 ? 45.691 -20.648 -10.324 1.00 43.44 200 ALA A CA 1
ATOM 1509 C C . ALA A 1 200 ? 44.486 -21.001 -9.439 1.00 43.44 200 ALA A C 1
ATOM 1511 O O . ALA A 1 200 ? 44.630 -21.178 -8.231 1.00 43.44 200 ALA A O 1
ATOM 1512 N N . GLY A 1 201 ? 43.311 -21.132 -10.051 1.00 35.94 201 GLY A N 1
ATOM 1513 C CA . GLY A 1 201 ? 42.068 -21.510 -9.385 1.00 35.94 201 GLY A CA 1
ATOM 1514 C C . GLY A 1 201 ? 41.208 -22.355 -10.314 1.00 35.94 201 GLY A C 1
ATOM 1515 O O . GLY A 1 201 ? 40.467 -21.837 -11.138 1.00 35.94 201 GLY A O 1
ATOM 1516 N N . SER A 1 202 ? 41.392 -23.663 -10.180 1.00 34.72 202 SER A N 1
ATOM 1517 C CA . SER A 1 202 ? 40.677 -24.780 -10.797 1.00 34.72 202 SER A CA 1
ATOM 1518 C C . SER A 1 202 ? 39.153 -24.584 -10.922 1.00 34.72 202 SER A C 1
ATOM 1520 O O . SER A 1 202 ? 38.482 -24.292 -9.935 1.00 34.72 202 SER A O 1
ATOM 1522 N N . MET A 1 203 ? 38.602 -24.818 -12.118 1.00 41.44 203 MET A N 1
ATOM 1523 C CA . MET A 1 203 ? 37.160 -24.945 -12.380 1.00 41.44 203 MET A CA 1
ATOM 1524 C C . MET A 1 203 ? 36.804 -26.429 -12.560 1.00 41.44 203 MET A C 1
ATOM 1526 O O . MET A 1 203 ? 37.430 -27.088 -13.398 1.00 41.44 203 MET A O 1
ATOM 1530 N N . PRO A 1 204 ? 35.796 -26.978 -11.857 1.00 53.56 204 PRO A N 1
ATOM 1531 C CA . PRO A 1 204 ? 35.250 -28.276 -12.197 1.00 53.56 204 PRO A CA 1
ATOM 1532 C C . PRO A 1 204 ? 34.230 -28.164 -13.334 1.00 53.56 204 PRO A C 1
ATOM 1534 O O . PRO A 1 204 ? 33.341 -27.316 -13.376 1.00 53.56 204 PRO A O 1
ATOM 1537 N N . ARG A 1 205 ? 34.409 -29.100 -14.254 1.00 43.44 205 ARG A N 1
ATOM 1538 C CA . ARG A 1 205 ? 33.634 -29.411 -15.444 1.00 43.44 205 ARG A CA 1
ATOM 1539 C C . ARG A 1 205 ? 32.401 -30.225 -15.022 1.00 43.44 205 ARG A C 1
ATOM 1541 O O . ARG A 1 205 ? 32.549 -31.380 -14.641 1.00 43.44 205 ARG A O 1
ATOM 1548 N N . PHE A 1 206 ? 31.207 -29.654 -15.127 1.00 40.66 206 PHE A N 1
ATOM 1549 C CA . PHE A 1 206 ? 29.944 -30.398 -15.220 1.00 40.66 206 PHE A CA 1
ATOM 1550 C C . PHE A 1 206 ? 29.427 -30.136 -16.640 1.00 40.66 206 PHE A C 1
ATOM 1552 O O . PHE A 1 206 ? 29.380 -28.994 -17.074 1.00 40.66 206 PHE A O 1
ATOM 1559 N N . GLY A 1 207 ? 29.191 -31.117 -17.499 1.00 34.41 207 GLY A N 1
ATOM 1560 C CA . GLY A 1 207 ? 28.478 -32.360 -17.247 1.00 34.41 207 GLY A CA 1
ATOM 1561 C C . GLY A 1 207 ? 27.261 -32.302 -18.162 1.00 34.41 207 GLY A C 1
ATOM 1562 O O . GLY A 1 207 ? 26.200 -31.849 -17.753 1.00 34.41 207 GLY A O 1
ATOM 1563 N N . ALA A 1 208 ? 27.476 -32.643 -19.433 1.00 38.25 208 ALA A N 1
ATOM 1564 C CA . ALA A 1 208 ? 26.442 -32.698 -20.452 1.00 38.25 208 ALA A CA 1
ATOM 1565 C C . ALA A 1 208 ? 25.409 -33.767 -20.079 1.00 38.25 208 ALA A C 1
ATOM 1567 O O . ALA A 1 208 ? 25.770 -34.928 -19.888 1.00 38.25 208 ALA A O 1
ATOM 1568 N N . LEU A 1 209 ? 24.137 -33.378 -20.015 1.00 38.09 209 LEU A N 1
ATOM 1569 C CA . LEU A 1 209 ? 23.014 -34.305 -20.003 1.00 38.09 209 LEU A CA 1
ATOM 1570 C C . LEU A 1 209 ? 22.093 -33.971 -21.172 1.00 38.09 209 LEU A C 1
ATOM 1572 O O . LEU A 1 209 ? 21.404 -32.957 -21.214 1.00 38.09 209 LEU A O 1
ATOM 1576 N N . HIS A 1 210 ? 22.189 -34.867 -22.140 1.00 34.47 210 HIS A N 1
ATOM 1577 C CA . HIS A 1 210 ? 21.295 -35.100 -23.252 1.00 34.47 210 HIS A CA 1
ATOM 1578 C C . HIS A 1 210 ? 19.932 -35.542 -22.698 1.00 34.47 210 HIS A C 1
ATOM 1580 O O . HIS A 1 210 ? 19.863 -36.564 -22.015 1.00 34.47 210 HIS A O 1
ATOM 1586 N N . ILE A 1 211 ? 18.863 -34.792 -22.979 1.00 38.88 211 ILE A N 1
ATOM 1587 C CA . ILE A 1 211 ? 17.486 -35.271 -22.814 1.00 38.88 211 ILE A CA 1
ATOM 1588 C C . ILE A 1 211 ? 16.770 -35.118 -24.151 1.00 38.88 211 ILE A C 1
ATOM 1590 O O . ILE A 1 211 ? 16.546 -34.027 -24.666 1.00 38.88 211 ILE A O 1
ATOM 1594 N N . GLU A 1 212 ? 16.472 -36.286 -24.692 1.00 39.53 212 GLU A N 1
ATOM 1595 C CA . GLU A 1 212 ? 15.633 -36.598 -25.830 1.00 39.53 212 GLU A CA 1
ATOM 1596 C C . GLU A 1 212 ? 14.192 -36.762 -25.320 1.00 39.53 212 GLU A C 1
ATOM 1598 O O . GLU A 1 212 ? 13.983 -37.439 -24.316 1.00 39.53 212 GLU A O 1
ATOM 1603 N N . THR A 1 213 ? 13.220 -36.096 -25.950 1.00 34.62 213 THR A N 1
A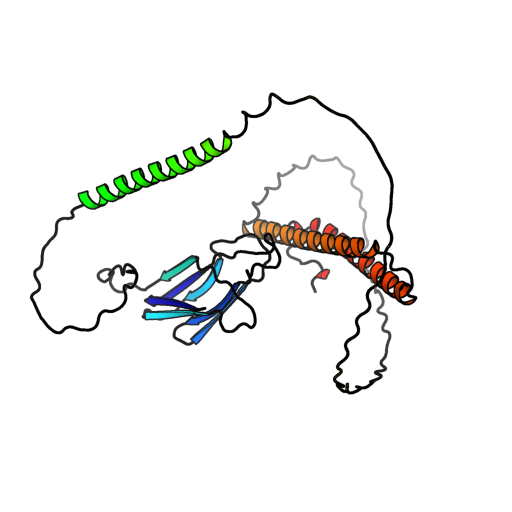TOM 1604 C CA . THR A 1 213 ? 11.751 -36.335 -25.930 1.00 34.62 213 THR A CA 1
ATOM 1605 C C . THR A 1 213 ? 11.121 -35.111 -26.614 1.00 34.62 213 THR A C 1
ATOM 1607 O O . THR A 1 213 ? 11.469 -33.988 -26.286 1.00 34.62 213 THR A O 1
ATOM 1610 N N . GLY A 1 214 ? 10.251 -35.156 -27.621 1.00 33.38 214 GLY A N 1
ATOM 1611 C CA . GLY A 1 214 ? 9.356 -36.186 -28.136 1.00 33.38 214 GLY A CA 1
ATOM 1612 C C . GLY A 1 214 ? 7.978 -35.530 -28.344 1.00 33.38 214 GLY A C 1
ATOM 1613 O O . GLY A 1 214 ? 7.459 -34.948 -27.400 1.00 33.38 214 GLY A O 1
ATOM 1614 N N . SER A 1 215 ? 7.398 -35.648 -29.553 1.00 34.91 215 SER A N 1
ATOM 1615 C CA . SER A 1 215 ? 6.003 -35.309 -29.966 1.00 34.91 215 SER A CA 1
ATOM 1616 C C . SER A 1 215 ? 5.576 -33.827 -29.864 1.00 34.91 215 SER A C 1
ATOM 1618 O O . SER A 1 215 ? 5.575 -33.250 -28.791 1.00 34.91 215 SER A O 1
ATOM 1620 N N . HIS A 1 216 ? 5.235 -33.077 -30.921 1.00 40.97 216 HIS A N 1
ATOM 1621 C CA . HIS A 1 216 ? 4.295 -33.300 -32.035 1.00 40.97 216 HIS A CA 1
ATOM 1622 C C . HIS A 1 216 ? 2.877 -33.689 -31.586 1.00 40.97 216 HIS A C 1
ATOM 1624 O O . HIS A 1 216 ? 2.553 -34.866 -31.488 1.00 40.97 216 HIS A O 1
ATOM 1630 N N . SER A 1 217 ? 2.031 -32.675 -31.363 1.00 34.50 217 SER A N 1
ATOM 1631 C CA . SER A 1 217 ? 0.568 -32.801 -31.328 1.00 34.50 217 SER A CA 1
ATOM 1632 C C . SER A 1 217 ? -0.064 -31.591 -32.013 1.00 34.50 217 SER A C 1
ATOM 1634 O O . SER A 1 217 ? -0.000 -30.473 -31.513 1.00 34.50 217 SER A O 1
ATOM 1636 N N . GLN A 1 218 ? -0.647 -31.837 -33.185 1.00 43.38 218 GLN A N 1
ATOM 1637 C CA . GLN A 1 218 ? -1.582 -30.955 -33.872 1.00 43.38 218 GLN A CA 1
ATOM 1638 C C . GLN A 1 218 ? -2.971 -31.103 -33.232 1.00 43.38 218 GLN A C 1
ATOM 1640 O O . GLN A 1 218 ? -3.457 -32.222 -33.076 1.00 43.38 218 GLN A O 1
ATOM 1645 N N . SER A 1 219 ? -3.653 -29.995 -32.968 1.00 34.78 219 SER A N 1
ATOM 1646 C CA . SER A 1 219 ? -5.101 -29.944 -32.722 1.00 34.78 219 SER A CA 1
ATOM 1647 C C . SER A 1 219 ? -5.660 -28.818 -33.597 1.00 34.78 219 SER A C 1
ATOM 1649 O O . SER A 1 219 ? -5.463 -27.641 -33.332 1.00 34.78 219 SER A O 1
ATOM 1651 N N . ARG A 1 220 ? -6.052 -29.118 -34.840 1.00 32.44 220 ARG A N 1
ATOM 1652 C CA . ARG A 1 220 ? -7.424 -29.460 -35.266 1.00 32.44 220 ARG A CA 1
ATOM 1653 C C . ARG A 1 220 ? -8.492 -28.519 -34.703 1.00 32.44 220 ARG A C 1
ATOM 1655 O O . ARG A 1 220 ? -9.049 -28.737 -33.635 1.00 32.44 220 ARG A O 1
ATOM 1662 N N . SER A 1 221 ? -8.795 -27.523 -35.527 1.00 40.00 221 SER A N 1
ATOM 1663 C CA . SER A 1 221 ? -10.062 -26.813 -35.617 1.00 40.00 221 SER A CA 1
ATOM 1664 C C . SER A 1 221 ? -11.225 -27.786 -35.851 1.00 40.00 221 SER A C 1
ATOM 1666 O O . SER A 1 221 ? -11.176 -28.631 -36.745 1.00 40.00 221 SER A O 1
ATOM 1668 N N . LEU A 1 222 ? -12.289 -27.641 -35.061 1.00 40.62 222 LEU A N 1
ATOM 1669 C CA . LEU A 1 222 ? -13.589 -28.257 -35.311 1.00 40.62 222 LEU A CA 1
ATOM 1670 C C . LEU A 1 222 ? -14.647 -27.158 -35.366 1.00 40.62 222 LEU A C 1
ATOM 1672 O O . LEU A 1 222 ? -15.081 -26.613 -34.359 1.00 40.62 222 LEU A O 1
ATOM 1676 N N . SER A 1 223 ? -15.022 -26.840 -36.598 1.00 44.88 223 SER A N 1
ATOM 1677 C CA . SER A 1 223 ? -16.264 -26.189 -36.987 1.00 44.88 223 SER A CA 1
ATOM 1678 C C . SER A 1 223 ? -17.399 -27.219 -36.991 1.00 44.88 223 SER A C 1
ATOM 1680 O O . SER A 1 223 ? -17.293 -28.246 -37.663 1.00 44.88 223 SER A O 1
ATOM 1682 N N . SER A 1 224 ? -18.491 -26.948 -36.284 1.00 38.66 224 SER A N 1
ATOM 1683 C CA . SER A 1 224 ? -19.796 -27.616 -36.427 1.00 38.66 224 SER A CA 1
ATOM 1684 C C . SER A 1 224 ? -20.850 -26.596 -35.984 1.00 38.66 224 SER A C 1
ATOM 1686 O O . SER A 1 224 ? -20.773 -26.094 -34.869 1.00 38.66 224 SER A O 1
ATOM 1688 N N . THR A 1 225 ? -21.505 -25.944 -36.950 1.00 42.91 225 THR A N 1
ATOM 1689 C CA . THR A 1 225 ? -22.876 -26.231 -37.425 1.00 42.91 225 THR A CA 1
ATOM 1690 C C . THR A 1 225 ? -23.928 -25.996 -36.350 1.00 42.91 225 THR A C 1
ATOM 1692 O O . THR A 1 225 ? -23.977 -26.742 -35.385 1.00 42.91 225 THR A O 1
ATOM 1695 N N . ASP A 1 226 ? -24.808 -25.020 -36.579 1.00 35.06 226 ASP A N 1
ATOM 1696 C CA . ASP A 1 226 ? -26.221 -25.359 -36.735 1.00 35.06 226 ASP A CA 1
ATOM 1697 C C . ASP A 1 226 ? -26.974 -24.279 -37.517 1.00 35.06 226 ASP A C 1
ATOM 1699 O O . ASP A 1 226 ? -27.109 -23.124 -37.115 1.00 35.06 226 ASP A O 1
ATOM 1703 N N . ASN A 1 227 ? -27.436 -24.718 -38.686 1.00 37.84 227 ASN A N 1
ATOM 1704 C CA . ASN A 1 227 ? -28.508 -24.116 -39.451 1.00 37.84 227 ASN A CA 1
ATOM 1705 C C . ASN A 1 227 ? -29.823 -24.416 -38.727 1.00 37.84 227 ASN A C 1
ATOM 1707 O O . ASN A 1 227 ? -30.142 -25.585 -38.513 1.00 37.84 227 ASN A O 1
ATOM 1711 N N . LEU A 1 228 ? -30.634 -23.391 -38.478 1.00 48.81 228 LEU A N 1
ATOM 1712 C CA . LEU A 1 228 ? -32.080 -23.561 -38.467 1.00 48.81 228 LEU A CA 1
ATOM 1713 C C . LEU A 1 228 ? -32.718 -22.533 -39.391 1.00 48.81 228 LEU A C 1
ATOM 1715 O O . LEU A 1 228 ? -32.411 -21.343 -39.383 1.00 48.81 228 LEU A O 1
ATOM 1719 N N . ASP A 1 229 ? -33.565 -23.103 -40.224 1.00 36.56 229 ASP A N 1
ATOM 1720 C CA . ASP A 1 229 ? -34.147 -22.594 -41.444 1.00 36.56 229 ASP A CA 1
ATOM 1721 C C . ASP A 1 229 ? -35.627 -22.240 -41.187 1.00 36.56 229 ASP A C 1
ATOM 1723 O O . ASP A 1 229 ? -36.267 -22.838 -40.319 1.00 36.56 229 ASP A O 1
ATOM 1727 N N . LEU A 1 230 ? -36.160 -21.345 -42.031 1.00 42.06 230 LEU A N 1
ATOM 1728 C CA . LEU A 1 230 ? -37.574 -20.974 -42.269 1.00 42.06 230 LEU A CA 1
ATOM 1729 C C . LEU A 1 230 ? -38.312 -19.984 -41.321 1.00 42.06 230 LEU A C 1
ATOM 1731 O O . LEU A 1 230 ? -38.082 -19.968 -40.116 1.00 42.06 230 LEU A O 1
ATOM 1735 N N . PRO A 1 231 ? -39.361 -19.273 -41.815 1.00 56.38 231 PRO A N 1
ATOM 1736 C CA . PRO A 1 231 ? -39.631 -18.846 -43.192 1.00 56.38 231 PRO A CA 1
ATOM 1737 C C . PRO A 1 231 ? -39.991 -17.354 -43.345 1.00 56.38 231 PRO A C 1
ATOM 1739 O O . PRO A 1 231 ? -40.543 -16.686 -42.474 1.00 56.38 231 PRO A O 1
ATOM 1742 N N . SER A 1 232 ? -39.746 -16.886 -44.567 1.00 47.81 232 SER A N 1
ATOM 1743 C CA . SER A 1 232 ? -40.287 -15.676 -45.183 1.00 47.81 232 SER A CA 1
ATOM 1744 C C . SER A 1 232 ? -41.818 -15.616 -45.105 1.00 47.81 232 SER A C 1
ATOM 1746 O O . SER A 1 232 ? -42.502 -16.532 -45.556 1.00 47.81 232 SER A O 1
ATOM 1748 N N . SER A 1 233 ? -42.356 -14.502 -44.600 1.00 44.34 233 SER A N 1
ATOM 1749 C CA . SER A 1 233 ? -43.692 -14.015 -44.967 1.00 44.34 233 SER A CA 1
ATOM 1750 C C . SER A 1 233 ? -43.625 -12.501 -45.138 1.00 44.34 233 SER A C 1
ATOM 1752 O O . SER A 1 233 ? -43.269 -11.773 -44.213 1.00 44.34 233 SER A O 1
ATOM 1754 N N . GLY A 1 234 ? -43.924 -12.039 -46.351 1.00 49.59 234 GLY A N 1
ATOM 1755 C CA . GLY A 1 234 ? -43.929 -10.631 -46.717 1.00 49.59 234 GLY A CA 1
ATOM 1756 C C . GLY A 1 234 ? -45.033 -9.832 -46.024 1.00 49.59 234 GLY A C 1
ATOM 1757 O O . GLY A 1 234 ? -46.121 -10.331 -45.751 1.00 49.59 234 GLY A O 1
ATOM 1758 N N . GLY A 1 235 ? -44.743 -8.554 -45.792 1.00 35.88 235 GLY A N 1
ATOM 1759 C CA . GLY A 1 235 ? -45.678 -7.585 -45.235 1.00 35.88 235 GLY A CA 1
ATOM 1760 C C . GLY A 1 235 ? -45.093 -6.182 -45.301 1.00 35.88 235 GLY A C 1
ATOM 1761 O O . GLY A 1 235 ? -44.614 -5.645 -44.311 1.00 35.88 235 GLY A O 1
ATOM 1762 N N . SER A 1 236 ? -45.093 -5.604 -46.499 1.00 48.12 236 SER A N 1
ATOM 1763 C CA . SER A 1 236 ? -44.825 -4.186 -46.730 1.00 48.12 236 SER A CA 1
ATOM 1764 C C . SER A 1 236 ? -45.959 -3.348 -46.145 1.00 48.12 236 SER A C 1
ATOM 1766 O O . SER A 1 236 ? -47.008 -3.310 -46.776 1.00 48.12 236 SER A O 1
ATOM 1768 N N . LEU A 1 237 ? -45.740 -2.631 -45.036 1.00 40.19 237 LEU A N 1
ATOM 1769 C CA . LEU A 1 237 ? -46.469 -1.402 -44.684 1.00 40.19 237 LEU A CA 1
ATOM 1770 C C . LEU A 1 237 ? -45.612 -0.501 -43.770 1.00 40.19 237 LEU A C 1
ATOM 1772 O O . LEU A 1 237 ? -45.352 -0.838 -42.623 1.00 40.19 237 LEU A O 1
ATOM 1776 N N . THR A 1 238 ? -45.235 0.665 -44.311 1.00 47.66 238 THR A N 1
ATOM 1777 C CA . THR A 1 238 ? -44.990 1.976 -43.659 1.00 47.66 238 THR A CA 1
ATOM 1778 C C . THR A 1 238 ? -44.066 2.074 -42.425 1.00 47.66 238 THR A C 1
ATOM 1780 O O . THR A 1 238 ? -44.326 1.444 -41.401 1.00 47.66 238 THR A O 1
ATOM 1783 N N . PRO A 1 239 ? -43.059 2.977 -42.424 1.00 45.72 239 PRO A N 1
ATOM 1784 C CA . PRO A 1 239 ? -42.216 3.216 -41.259 1.00 45.72 239 PRO A CA 1
ATOM 1785 C C . PRO A 1 239 ? -43.005 4.015 -40.216 1.00 45.72 239 PRO A C 1
ATOM 1787 O O . PRO A 1 239 ? -43.052 5.247 -40.225 1.00 45.72 239 PRO A O 1
ATOM 1790 N N . MET A 1 240 ? -43.659 3.299 -39.307 1.00 39.66 240 MET A N 1
ATOM 1791 C CA . MET A 1 240 ? -44.244 3.885 -38.116 1.00 39.66 240 MET A CA 1
ATOM 1792 C C . MET A 1 240 ? -43.095 4.348 -37.221 1.00 39.66 240 MET A C 1
ATOM 1794 O O . MET A 1 240 ? -42.362 3.551 -36.641 1.00 39.66 240 MET A O 1
ATOM 1798 N N . ARG A 1 241 ? -42.938 5.672 -37.192 1.00 47.53 241 ARG A N 1
ATOM 1799 C CA . ARG A 1 241 ? -42.208 6.514 -36.242 1.00 47.53 241 ARG A CA 1
ATOM 1800 C C . ARG A 1 241 ? -42.272 5.926 -34.827 1.00 47.53 241 ARG A C 1
ATOM 1802 O O . ARG A 1 241 ? -43.140 6.277 -34.032 1.00 47.53 241 ARG A O 1
ATOM 1809 N N . ARG A 1 242 ? -41.362 4.996 -34.537 1.00 37.53 242 ARG A N 1
ATOM 1810 C CA . ARG A 1 242 ? -41.196 4.395 -33.220 1.00 37.53 242 ARG A CA 1
ATOM 1811 C C . ARG A 1 242 ? -40.529 5.445 -32.358 1.00 37.53 242 ARG A C 1
ATOM 1813 O O . ARG A 1 242 ? -39.436 5.910 -32.676 1.00 37.53 242 ARG A O 1
ATOM 1820 N N . HIS A 1 243 ? -41.251 5.851 -31.322 1.00 37.59 243 HIS A N 1
ATOM 1821 C CA . HIS A 1 243 ? -40.739 6.666 -30.242 1.00 37.59 243 HIS A CA 1
ATOM 1822 C C . HIS A 1 243 ? -39.355 6.159 -29.852 1.00 37.59 243 HIS A C 1
ATOM 1824 O O . HIS A 1 243 ? -39.189 5.027 -29.401 1.00 37.59 243 HIS A O 1
ATOM 1830 N N . GLN A 1 244 ? -38.374 7.017 -30.094 1.00 39.78 244 GLN A N 1
ATOM 1831 C CA . GLN A 1 244 ? -37.091 6.983 -29.437 1.00 39.78 244 GLN A CA 1
ATOM 1832 C C . GLN A 1 244 ? -37.422 7.216 -27.962 1.00 39.78 244 GLN A C 1
ATOM 1834 O O . GLN A 1 244 ? -37.609 8.352 -27.528 1.00 39.78 244 GLN A O 1
ATOM 1839 N N . GLU A 1 245 ? -37.647 6.126 -27.226 1.00 36.41 245 GLU A N 1
ATOM 1840 C CA . GLU A 1 245 ? -37.511 6.176 -25.783 1.00 36.41 245 GLU A CA 1
ATOM 1841 C C . GLU A 1 245 ? -36.088 6.677 -25.525 1.00 36.41 245 GLU A C 1
ATOM 1843 O O . GLU A 1 245 ? -35.133 6.081 -26.037 1.00 36.41 245 GLU A O 1
ATOM 1848 N N . PRO A 1 246 ? -35.912 7.787 -24.796 1.00 45.34 246 PRO A N 1
ATOM 1849 C CA . PRO A 1 246 ? -34.607 8.124 -24.278 1.00 45.34 246 PRO A CA 1
ATOM 1850 C C . PRO A 1 246 ? -34.267 6.999 -23.307 1.00 45.34 246 PRO A C 1
ATOM 1852 O O . PRO A 1 246 ? -34.813 6.962 -22.207 1.00 45.34 246 PRO A O 1
ATOM 1855 N N . SER A 1 247 ? -33.430 6.046 -23.738 1.00 41.56 247 SER A N 1
ATOM 1856 C CA . SER A 1 247 ? -32.831 5.063 -22.843 1.00 41.56 247 SER A CA 1
ATOM 1857 C C . SER A 1 247 ? -32.239 5.850 -21.692 1.00 41.56 247 SER A C 1
ATOM 1859 O O . SER A 1 247 ? -31.250 6.567 -21.853 1.00 41.56 247 SER A O 1
ATOM 1861 N N . ALA A 1 248 ? -32.930 5.795 -20.557 1.00 41.19 248 ALA A N 1
ATOM 1862 C CA . ALA A 1 248 ? -32.481 6.392 -19.330 1.00 41.19 248 ALA A CA 1
ATOM 1863 C C . ALA A 1 248 ? -31.104 5.789 -19.076 1.00 41.19 248 ALA A C 1
ATOM 1865 O O . ALA A 1 248 ? -30.985 4.591 -18.820 1.00 41.19 248 ALA A O 1
ATOM 1866 N N . HI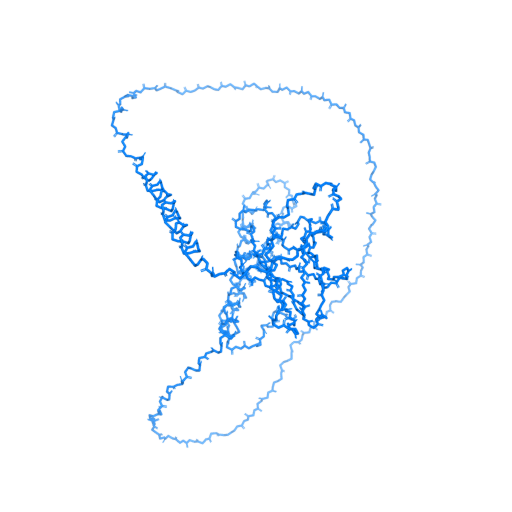S A 1 249 ? -30.067 6.611 -19.243 1.00 45.62 249 HIS A N 1
ATOM 1867 C CA . HIS A 1 249 ? -28.730 6.325 -18.766 1.00 45.62 249 HIS A CA 1
ATOM 1868 C C . HIS A 1 249 ? -28.881 6.017 -17.280 1.00 45.62 249 HIS A C 1
ATOM 1870 O O . HIS A 1 249 ? -28.973 6.925 -16.453 1.00 45.62 249 HIS A O 1
ATOM 1876 N N . LEU A 1 250 ? -28.987 4.729 -16.953 1.00 54.94 250 LEU A N 1
ATOM 1877 C CA . LEU A 1 250 ? -28.847 4.262 -15.592 1.00 54.94 250 LEU A CA 1
ATOM 1878 C C . LEU A 1 250 ? -27.469 4.763 -15.157 1.00 54.94 250 LEU A C 1
ATOM 1880 O O . LEU A 1 250 ? -26.484 4.442 -15.831 1.00 54.94 250 LEU A O 1
ATOM 1884 N N . PRO A 1 251 ? -27.382 5.618 -14.124 1.00 56.53 251 PRO A N 1
ATOM 1885 C CA . PRO A 1 251 ? -26.101 6.071 -13.623 1.00 56.53 251 PRO A CA 1
ATOM 1886 C C . PRO A 1 251 ? -25.333 4.812 -13.238 1.00 56.53 251 PRO A C 1
ATOM 1888 O O . PRO A 1 251 ? -25.749 4.089 -12.330 1.00 56.53 251 PRO A O 1
ATOM 1891 N N . GLY A 1 252 ? -24.276 4.511 -14.002 1.00 55.69 252 GLY A N 1
ATOM 1892 C CA . GLY A 1 252 ? -23.409 3.374 -13.741 1.00 55.69 252 GLY A CA 1
ATOM 1893 C C . GLY A 1 252 ? -23.072 3.386 -12.261 1.00 55.69 252 GLY A C 1
ATOM 1894 O O . GLY A 1 252 ? -22.715 4.432 -11.708 1.00 55.69 252 GLY A O 1
ATOM 1895 N N . THR A 1 253 ? -23.296 2.256 -11.594 1.00 72.25 253 THR A N 1
ATOM 1896 C CA . THR A 1 253 ? -23.019 2.166 -10.162 1.00 72.25 253 THR A CA 1
ATOM 1897 C C . THR A 1 253 ? -21.575 2.625 -9.942 1.00 72.25 253 THR A C 1
ATOM 1899 O O . THR A 1 253 ? -20.696 2.292 -10.735 1.00 72.25 253 THR A O 1
ATOM 1902 N N . SER A 1 254 ? -21.320 3.433 -8.909 1.00 76.81 254 SER A N 1
ATOM 1903 C CA . SER A 1 254 ? -19.995 4.029 -8.629 1.00 76.81 254 SER A CA 1
ATOM 1904 C C . SER A 1 254 ? -18.834 3.017 -8.744 1.00 76.81 254 SER A C 1
ATOM 1906 O O . SER A 1 254 ? -17.728 3.348 -9.173 1.00 76.81 254 SER A O 1
ATOM 1908 N N . ASN A 1 255 ? -19.116 1.745 -8.446 1.00 78.94 255 ASN A N 1
ATOM 1909 C CA . ASN A 1 255 ? -18.176 0.636 -8.564 1.00 78.94 255 ASN A CA 1
ATOM 1910 C C . ASN A 1 255 ? -17.812 0.270 -10.015 1.00 78.94 255 ASN A C 1
ATOM 1912 O O . ASN A 1 255 ? -16.645 -0.010 -10.278 1.00 78.94 255 ASN A O 1
ATOM 1916 N N . GLN A 1 256 ? -18.760 0.301 -10.955 1.00 82.31 256 GLN A N 1
ATOM 1917 C CA . GLN A 1 256 ? -18.526 -0.023 -12.368 1.00 82.31 256 GLN A CA 1
ATOM 1918 C C . GLN A 1 256 ? -17.654 1.040 -13.047 1.00 82.31 256 GLN A C 1
ATOM 1920 O O . GLN A 1 256 ? -16.706 0.707 -13.756 1.00 82.31 256 GLN A O 1
ATOM 1925 N N . GLU A 1 257 ? -17.897 2.320 -12.752 1.00 83.25 257 GLU A N 1
ATOM 1926 C CA . GLU A 1 257 ? -17.053 3.411 -13.254 1.00 83.25 257 GLU A CA 1
ATOM 1927 C C . GLU A 1 257 ? -15.639 3.336 -12.658 1.00 83.25 257 GLU A C 1
ATOM 1929 O O . GLU A 1 257 ? -14.643 3.474 -13.369 1.00 83.25 257 GLU A O 1
ATOM 1934 N N . LYS A 1 258 ? -15.520 3.019 -11.361 1.00 80.81 258 LYS A N 1
ATOM 1935 C CA . LYS A 1 258 ? -14.215 2.785 -10.727 1.00 80.81 258 LYS A CA 1
ATOM 1936 C C . LYS A 1 258 ? -13.463 1.627 -11.390 1.00 80.81 258 LYS A C 1
ATOM 1938 O O . LYS A 1 258 ? -12.257 1.736 -11.617 1.00 80.81 258 LYS A O 1
ATOM 1943 N N . LEU A 1 259 ? -14.158 0.537 -11.711 1.00 82.12 259 LEU A N 1
ATOM 1944 C CA . LEU A 1 259 ? -13.574 -0.632 -12.363 1.00 82.12 259 LEU A CA 1
ATOM 1945 C C . LEU A 1 259 ? -13.102 -0.309 -13.784 1.00 82.12 259 LEU A C 1
ATOM 1947 O O . LEU A 1 259 ? -11.976 -0.650 -14.140 1.00 82.12 259 LEU A O 1
ATOM 1951 N N . ARG A 1 260 ? -13.910 0.426 -14.553 1.00 84.19 260 ARG A N 1
ATOM 1952 C CA . ARG A 1 260 ? -13.537 0.950 -15.871 1.00 84.19 260 ARG A CA 1
ATOM 1953 C C . ARG A 1 260 ? -12.259 1.782 -15.801 1.00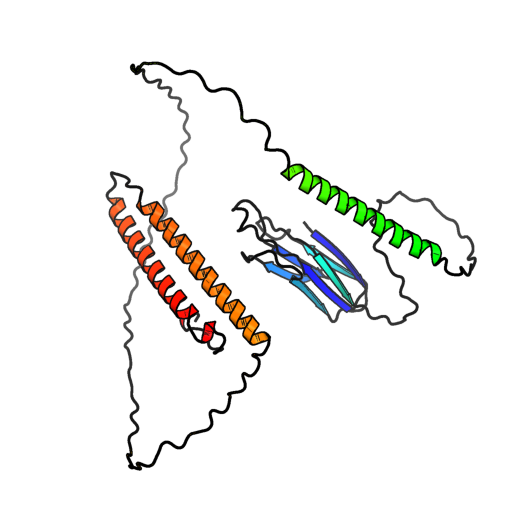 84.19 260 ARG A C 1
ATOM 1955 O O . ARG A 1 260 ? -11.318 1.532 -16.549 1.00 84.19 260 ARG A O 1
ATOM 1962 N N . ILE A 1 261 ? -12.186 2.729 -14.863 1.00 84.31 261 ILE A N 1
ATOM 1963 C CA . ILE A 1 261 ? -10.998 3.573 -14.672 1.00 84.31 261 ILE A CA 1
ATOM 1964 C C . ILE A 1 261 ? -9.764 2.722 -14.335 1.00 84.31 261 ILE A C 1
ATOM 1966 O O . ILE A 1 261 ? -8.683 2.990 -14.864 1.00 84.31 261 ILE A O 1
ATOM 1970 N N . MET A 1 262 ? -9.905 1.698 -13.484 1.00 82.44 262 MET A N 1
ATOM 1971 C CA . MET A 1 262 ? -8.795 0.796 -13.153 1.00 82.44 262 MET A CA 1
ATOM 1972 C C . MET A 1 262 ? -8.324 -0.013 -14.365 1.00 82.44 262 MET A C 1
ATOM 1974 O O . MET A 1 262 ? -7.130 -0.000 -14.657 1.00 82.44 262 MET A O 1
ATOM 1978 N N . ARG A 1 263 ? -9.241 -0.645 -15.108 1.00 84.25 263 ARG A N 1
ATOM 1979 C CA . ARG A 1 263 ? -8.909 -1.425 -16.314 1.00 84.25 263 ARG A CA 1
ATOM 1980 C C . ARG A 1 263 ? -8.232 -0.551 -17.370 1.00 84.25 263 ARG A C 1
ATOM 1982 O O . ARG A 1 263 ? -7.193 -0.913 -17.912 1.00 84.25 263 ARG A O 1
ATOM 1989 N N . GLN A 1 264 ? -8.763 0.649 -17.615 1.00 89.62 264 GLN A N 1
ATOM 1990 C CA . GLN A 1 264 ? -8.187 1.586 -18.579 1.00 89.62 264 GLN A CA 1
ATOM 1991 C C . GLN A 1 264 ? -6.773 2.033 -18.179 1.00 89.62 264 GLN A C 1
ATOM 1993 O O . GLN A 1 264 ? -5.917 2.224 -19.043 1.00 89.62 264 GLN A O 1
ATOM 1998 N N . ARG A 1 265 ? -6.521 2.208 -16.875 1.00 88.12 265 ARG A N 1
ATOM 1999 C CA . ARG A 1 265 ? -5.188 2.522 -16.353 1.00 88.12 265 ARG A CA 1
ATOM 2000 C C . ARG A 1 265 ? -4.223 1.362 -16.579 1.00 88.12 265 ARG A C 1
ATOM 2002 O O . ARG A 1 265 ? -3.172 1.591 -17.161 1.00 88.12 265 ARG A O 1
ATOM 2009 N N . GLU A 1 266 ? -4.603 0.143 -16.203 1.00 87.62 266 GLU A N 1
ATOM 2010 C CA . GLU A 1 266 ? -3.747 -1.038 -16.359 1.00 87.62 266 GLU A CA 1
ATOM 2011 C C . GLU A 1 266 ? -3.329 -1.258 -17.820 1.00 87.62 266 GLU A C 1
ATOM 2013 O O . GLU A 1 266 ? -2.150 -1.464 -18.107 1.00 87.62 266 GLU A O 1
ATOM 2018 N N . ILE A 1 267 ? -4.274 -1.158 -18.762 1.00 89.75 267 ILE A N 1
ATOM 2019 C CA . ILE A 1 267 ? -3.977 -1.319 -20.192 1.00 89.75 267 ILE A CA 1
ATOM 2020 C C . ILE A 1 267 ? -2.988 -0.246 -20.667 1.00 89.75 267 ILE A C 1
ATOM 2022 O O . ILE A 1 267 ? -2.055 -0.550 -21.411 1.00 89.75 267 ILE A O 1
ATOM 2026 N N . ASN A 1 268 ? -3.162 1.007 -20.233 1.00 90.06 268 ASN A N 1
ATOM 2027 C CA . ASN A 1 268 ? -2.238 2.085 -20.586 1.00 90.06 268 ASN A CA 1
ATOM 2028 C C . ASN A 1 268 ? -0.839 1.861 -19.992 1.00 90.06 268 ASN A C 1
ATOM 2030 O O . ASN A 1 268 ? 0.147 2.106 -20.687 1.00 90.06 268 ASN A O 1
ATOM 2034 N N . ASP A 1 269 ? -0.747 1.364 -18.757 1.00 90.25 269 ASP A N 1
ATOM 2035 C CA . ASP A 1 269 ? 0.529 1.069 -18.099 1.00 90.25 269 ASP A CA 1
ATOM 2036 C C . ASP A 1 269 ? 1.285 -0.044 -18.847 1.00 90.25 269 ASP A C 1
ATOM 2038 O O . ASP A 1 269 ? 2.467 0.113 -19.168 1.00 90.25 269 ASP A O 1
ATOM 2042 N N . ARG A 1 270 ? 0.594 -1.133 -19.222 1.00 87.00 270 ARG A N 1
ATOM 2043 C CA . ARG A 1 270 ? 1.175 -2.219 -20.037 1.00 87.00 270 ARG A CA 1
ATOM 2044 C C . ARG A 1 270 ? 1.628 -1.726 -21.410 1.00 87.00 270 ARG A C 1
ATOM 2046 O O . ARG A 1 270 ? 2.728 -2.055 -21.848 1.00 87.00 270 ARG A O 1
ATOM 2053 N N . LEU A 1 271 ? 0.813 -0.898 -22.068 1.00 93.81 271 LEU A N 1
ATOM 2054 C CA . LEU A 1 271 ? 1.146 -0.319 -23.369 1.00 93.81 271 LEU A CA 1
ATOM 2055 C C . LEU A 1 271 ? 2.412 0.545 -23.283 1.00 93.81 271 LEU A C 1
ATOM 2057 O O . LEU A 1 271 ? 3.284 0.456 -24.146 1.00 93.81 271 LEU A O 1
ATOM 2061 N N . GLN A 1 272 ? 2.537 1.358 -22.232 1.00 92.25 272 GLN A N 1
ATOM 2062 C CA . GLN A 1 272 ? 3.707 2.207 -22.022 1.00 92.25 272 GLN A CA 1
ATOM 2063 C C . GLN A 1 272 ? 4.970 1.385 -21.728 1.00 92.25 272 GLN A C 1
ATOM 2065 O O . GLN A 1 272 ? 6.053 1.728 -22.212 1.00 92.25 272 GLN A O 1
ATOM 2070 N N . LEU A 1 273 ? 4.843 0.300 -20.959 1.00 90.56 273 LEU A N 1
ATOM 2071 C CA . LEU A 1 273 ? 5.946 -0.612 -20.660 1.00 90.56 273 LEU A CA 1
ATOM 2072 C C . LEU A 1 273 ? 6.458 -1.304 -21.931 1.00 90.56 273 LEU A C 1
ATOM 2074 O O . LEU A 1 273 ? 7.653 -1.226 -22.215 1.00 90.56 273 LEU A O 1
ATOM 2078 N N . ALA A 1 274 ? 5.556 -1.860 -22.743 1.00 90.75 274 ALA A N 1
ATOM 2079 C CA . ALA A 1 274 ? 5.902 -2.491 -24.016 1.00 90.75 274 ALA A CA 1
ATOM 2080 C C . ALA A 1 274 ? 6.562 -1.499 -24.997 1.00 90.75 274 ALA A C 1
ATOM 2082 O O . ALA A 1 274 ? 7.573 -1.803 -25.632 1.00 90.75 274 ALA A O 1
ATOM 2083 N N . GLN A 1 275 ? 6.056 -0.261 -25.075 1.00 93.38 275 GLN A N 1
ATOM 2084 C CA . GLN A 1 275 ? 6.674 0.797 -25.886 1.00 93.38 275 GLN A CA 1
ATOM 2085 C C . GLN A 1 275 ? 8.098 1.135 -25.423 1.00 93.38 275 GLN A C 1
ATOM 2087 O O . GLN A 1 275 ? 8.996 1.326 -26.249 1.00 93.38 275 GLN A O 1
ATOM 2092 N N . ARG A 1 276 ? 8.327 1.202 -24.105 1.00 93.69 276 ARG A N 1
ATOM 2093 C CA . ARG A 1 276 ? 9.660 1.455 -23.544 1.00 93.69 276 ARG A CA 1
ATOM 2094 C C . ARG A 1 276 ? 10.615 0.316 -23.884 1.00 93.69 276 ARG A C 1
ATOM 2096 O O . ARG A 1 276 ? 11.741 0.581 -24.303 1.00 93.69 276 ARG A O 1
ATOM 2103 N N . GLU A 1 277 ? 10.180 -0.926 -23.742 1.00 92.69 277 GLU A N 1
ATOM 2104 C CA . GLU A 1 277 ? 11.000 -2.089 -24.071 1.00 92.69 277 GLU A CA 1
ATOM 2105 C C . GLU A 1 277 ? 11.403 -2.097 -25.551 1.00 92.69 277 GLU A C 1
ATOM 2107 O O . GLU A 1 277 ? 12.588 -2.204 -25.868 1.00 92.69 277 GLU A O 1
ATOM 2112 N N . MET A 1 278 ? 10.463 -1.810 -26.454 1.00 92.56 278 MET A N 1
ATOM 2113 C CA . MET A 1 278 ? 10.744 -1.677 -27.886 1.00 92.56 278 MET A CA 1
ATOM 2114 C C . MET A 1 278 ? 11.786 -0.589 -28.180 1.00 92.56 278 MET A C 1
ATOM 2116 O O . MET A 1 278 ? 12.689 -0.790 -28.993 1.00 92.56 278 MET A O 1
ATOM 2120 N N . SER A 1 279 ? 11.706 0.553 -27.490 1.00 92.69 279 SER A N 1
ATOM 2121 C CA . SER A 1 279 ? 12.695 1.629 -27.626 1.00 92.69 279 SER A CA 1
ATOM 2122 C C . SER A 1 279 ? 14.091 1.213 -27.129 1.00 92.69 279 SER A C 1
ATOM 2124 O O . SER A 1 279 ? 15.108 1.547 -27.744 1.00 92.69 279 SER A O 1
ATOM 2126 N N . SER A 1 280 ? 14.149 0.404 -26.067 1.00 93.62 280 SER A N 1
ATOM 2127 C CA . SER A 1 280 ? 15.394 -0.163 -25.545 1.00 93.62 280 SER A CA 1
ATOM 2128 C C . SER A 1 280 ? 16.019 -1.153 -26.533 1.00 93.62 280 SER A C 1
ATOM 2130 O O . SER A 1 280 ? 17.222 -1.091 -26.779 1.00 93.62 280 SER A O 1
ATOM 2132 N N . LEU A 1 281 ? 15.227 -2.036 -27.145 1.00 90.62 281 LEU A N 1
ATOM 2133 C CA . LEU A 1 281 ? 15.731 -2.968 -28.160 1.00 90.62 281 LEU A CA 1
ATOM 2134 C C . LEU A 1 281 ? 16.187 -2.231 -29.429 1.00 90.62 281 LEU A C 1
ATOM 2136 O O . LEU A 1 281 ? 17.259 -2.524 -29.959 1.00 90.62 281 LEU A O 1
ATOM 2140 N N . ALA A 1 282 ? 15.443 -1.209 -29.860 1.00 89.62 282 ALA A N 1
ATOM 2141 C CA . ALA A 1 282 ? 15.799 -0.395 -31.022 1.00 89.62 282 ALA A CA 1
ATOM 2142 C C . ALA A 1 282 ? 17.143 0.332 -30.841 1.00 89.62 282 ALA A C 1
ATOM 2144 O O . ALA A 1 282 ? 17.950 0.386 -31.767 1.00 89.62 282 ALA A O 1
ATOM 2145 N N . SER A 1 283 ? 17.419 0.856 -29.642 1.00 90.56 283 SER A N 1
ATOM 2146 C CA . SER A 1 283 ? 18.703 1.513 -29.350 1.00 90.56 283 SER A CA 1
ATOM 2147 C C . SER A 1 283 ? 19.892 0.545 -29.344 1.00 90.56 283 SER A C 1
ATOM 2149 O O . SER A 1 283 ? 20.978 0.917 -29.791 1.00 90.56 283 SER A O 1
ATOM 2151 N N . ARG A 1 284 ? 19.696 -0.717 -28.931 1.00 85.69 284 ARG A N 1
ATOM 2152 C CA . ARG A 1 284 ? 20.735 -1.760 -29.016 1.00 85.69 284 ARG A CA 1
ATOM 2153 C C . ARG A 1 284 ? 21.087 -2.126 -30.457 1.00 85.69 284 ARG A C 1
ATOM 2155 O O . ARG A 1 284 ? 22.244 -2.419 -30.740 1.00 85.69 284 ARG A O 1
ATOM 2162 N N . GLN A 1 285 ? 20.124 -2.052 -31.374 1.00 81.88 285 GLN A N 1
ATOM 2163 C CA . GLN A 1 285 ? 20.320 -2.419 -32.778 1.00 81.88 285 GLN A CA 1
ATOM 2164 C C . GLN A 1 285 ? 21.263 -1.466 -33.546 1.00 81.88 285 GLN A C 1
ATOM 2166 O O . GLN A 1 285 ? 21.787 -1.835 -34.593 1.00 81.88 285 GLN A O 1
ATOM 2171 N N . ILE A 1 286 ? 21.513 -0.251 -33.041 1.00 80.38 286 ILE A N 1
ATOM 2172 C CA . ILE A 1 286 ? 22.285 0.790 -33.751 1.00 80.38 286 ILE A CA 1
ATOM 2173 C C . ILE A 1 286 ? 23.804 0.684 -33.494 1.00 80.38 286 ILE A C 1
ATOM 2175 O O . ILE A 1 286 ? 24.572 1.467 -34.042 1.00 80.38 286 ILE A O 1
ATOM 2179 N N . SER A 1 287 ? 24.281 -0.292 -32.713 1.00 79.62 287 SER A N 1
ATOM 2180 C CA . SER A 1 287 ? 25.724 -0.482 -32.476 1.00 79.62 287 SER A CA 1
ATOM 2181 C C . SER A 1 287 ? 26.288 -1.617 -33.343 1.00 79.62 287 SER A C 1
ATOM 2183 O O . SER A 1 287 ? 26.267 -2.767 -32.906 1.00 79.62 287 SER A O 1
ATOM 2185 N N . PRO A 1 288 ? 26.785 -1.348 -34.568 1.00 66.88 288 PRO A N 1
ATOM 2186 C CA . PRO A 1 288 ? 27.445 -2.362 -35.380 1.00 66.88 288 PRO A CA 1
ATOM 2187 C C . PRO A 1 288 ? 28.794 -2.718 -34.747 1.00 66.88 288 PRO A C 1
ATOM 2189 O O . PRO A 1 288 ? 29.754 -1.955 -34.833 1.00 66.88 288 PRO A O 1
ATOM 2192 N N . SER A 1 289 ? 28.878 -3.878 -34.098 1.00 65.56 289 SER A N 1
ATOM 2193 C CA . SER A 1 289 ? 30.159 -4.491 -33.759 1.00 65.56 289 SER A CA 1
ATOM 2194 C C . SER A 1 289 ? 30.669 -5.256 -34.984 1.00 65.56 289 SER A C 1
ATOM 2196 O O . SER A 1 289 ? 30.160 -6.311 -35.362 1.00 65.56 289 SER A O 1
ATOM 2198 N N . GLU A 1 290 ? 31.664 -4.689 -35.662 1.00 69.12 290 GLU A N 1
ATOM 2199 C CA . GLU A 1 290 ? 32.353 -5.357 -36.762 1.00 69.12 290 GLU A CA 1
ATOM 2200 C C . GLU A 1 290 ? 33.177 -6.532 -36.210 1.00 69.12 290 GLU A C 1
ATOM 2202 O O . GLU A 1 290 ? 34.118 -6.330 -35.445 1.00 69.12 290 GLU A O 1
ATOM 2207 N N . GLY A 1 291 ? 32.842 -7.769 -36.602 1.00 64.44 291 GLY A N 1
ATOM 2208 C CA . GLY A 1 291 ? 33.830 -8.858 -36.603 1.00 64.44 291 GLY A CA 1
ATOM 2209 C C . GLY A 1 291 ? 33.458 -10.216 -36.004 1.00 64.44 291 GLY A C 1
ATOM 2210 O O . GLY A 1 291 ? 34.350 -11.052 -35.907 1.00 64.44 291 GLY A O 1
ATOM 2211 N N . SER A 1 292 ? 32.204 -10.501 -35.628 1.00 72.88 292 SER A N 1
ATOM 2212 C CA . SER A 1 292 ? 31.840 -11.832 -35.101 1.00 72.88 292 SER A CA 1
ATOM 2213 C C . SER A 1 292 ? 30.705 -12.491 -35.884 1.00 72.88 292 SER A C 1
ATOM 2215 O O . SER A 1 292 ? 29.607 -11.948 -35.985 1.00 72.88 292 SER A O 1
ATOM 2217 N N . SER A 1 293 ? 30.941 -13.704 -36.394 1.00 78.44 293 SER A N 1
ATOM 2218 C CA . SER A 1 293 ? 29.932 -14.562 -37.037 1.00 78.44 293 SER A CA 1
ATOM 2219 C C . SER A 1 293 ? 28.775 -14.955 -36.103 1.00 78.44 293 SER A C 1
ATOM 2221 O O . SER A 1 293 ? 27.726 -15.376 -36.584 1.00 78.44 293 SER A O 1
ATOM 2223 N N . SER A 1 294 ? 28.922 -14.749 -34.788 1.00 79.50 294 SER A N 1
ATOM 2224 C CA . SER A 1 294 ? 27.858 -14.924 -33.786 1.00 79.50 294 SER A CA 1
ATOM 2225 C C . SER A 1 294 ? 26.761 -13.849 -33.869 1.00 79.50 294 SER A C 1
ATOM 2227 O O . SER A 1 294 ? 25.623 -14.095 -33.473 1.00 79.50 294 SER A O 1
ATOM 2229 N N . ALA A 1 295 ? 27.061 -12.671 -34.432 1.00 79.25 295 ALA A N 1
ATOM 2230 C CA . ALA A 1 295 ? 26.131 -11.538 -34.479 1.00 79.25 295 ALA A CA 1
ATOM 2231 C C . ALA A 1 295 ? 24.883 -11.807 -35.344 1.00 79.25 295 ALA A C 1
ATOM 2233 O O . ALA A 1 295 ? 23.825 -11.219 -35.122 1.00 79.25 295 ALA A O 1
ATOM 2234 N N . GLY A 1 296 ? 24.983 -12.713 -36.324 1.00 84.12 296 GLY A N 1
ATOM 2235 C CA . GLY A 1 296 ? 23.861 -13.065 -37.197 1.00 84.12 296 GLY A CA 1
ATOM 2236 C C . GLY A 1 296 ? 22.732 -13.790 -36.461 1.00 84.12 296 GLY A C 1
ATOM 2237 O O . GLY A 1 296 ? 21.560 -13.499 -36.700 1.00 84.12 296 GLY A O 1
ATOM 2238 N N . GLN A 1 297 ? 23.077 -14.693 -35.537 1.00 88.88 297 GLN A N 1
ATOM 2239 C CA . GLN A 1 297 ? 22.093 -15.452 -34.764 1.00 88.88 297 GLN A CA 1
ATOM 2240 C C . GLN A 1 297 ? 21.418 -14.572 -33.701 1.00 88.88 297 GLN A C 1
ATOM 2242 O O . GLN A 1 297 ? 20.200 -14.631 -33.537 1.00 88.88 297 GLN A O 1
ATOM 2247 N N . GLU A 1 298 ? 22.179 -13.687 -33.051 1.00 88.19 298 GLU A N 1
ATOM 2248 C CA . GLU A 1 298 ? 21.635 -12.714 -32.096 1.00 88.19 298 GLU A CA 1
ATOM 2249 C C . GLU A 1 298 ? 20.690 -11.711 -32.769 1.00 88.19 298 GLU A C 1
ATOM 2251 O O . GLU A 1 298 ? 19.613 -11.432 -32.248 1.00 88.19 298 GLU A O 1
ATOM 2256 N N . MET A 1 299 ? 21.030 -11.215 -33.965 1.00 87.44 299 MET A N 1
ATOM 2257 C CA . MET A 1 299 ? 20.138 -10.332 -34.725 1.00 87.44 299 MET A CA 1
ATOM 2258 C C . MET A 1 299 ? 18.842 -11.022 -35.162 1.00 87.44 299 MET A C 1
ATOM 2260 O O . MET A 1 299 ? 17.807 -10.359 -35.237 1.00 87.44 299 MET A O 1
ATOM 2264 N N . ALA A 1 300 ? 18.872 -12.325 -35.455 1.00 90.88 300 ALA A N 1
ATOM 2265 C CA . ALA A 1 300 ? 17.661 -13.080 -35.774 1.00 90.88 300 ALA A CA 1
ATOM 2266 C C . ALA A 1 300 ? 16.736 -13.189 -34.550 1.00 90.88 300 ALA A C 1
ATOM 2268 O O . ALA A 1 300 ? 15.562 -12.840 -34.653 1.00 90.88 300 ALA A O 1
ATOM 2269 N N . SER A 1 301 ? 17.287 -13.558 -33.389 1.00 92.38 301 SER A N 1
ATOM 2270 C CA . SER A 1 301 ? 16.534 -13.622 -32.128 1.00 92.38 301 SER A CA 1
ATOM 2271 C C . SER A 1 301 ? 15.989 -12.251 -31.706 1.00 92.38 301 SER A C 1
ATOM 2273 O O . SER A 1 301 ? 14.832 -12.139 -31.311 1.00 92.38 301 SER A O 1
ATOM 2275 N N . LEU A 1 302 ? 16.768 -11.177 -31.877 1.00 92.62 302 LEU A N 1
ATOM 2276 C CA . LEU A 1 302 ? 16.315 -9.816 -31.578 1.00 92.62 302 LEU A CA 1
ATOM 2277 C C . LEU A 1 302 ? 15.143 -9.389 -32.474 1.00 92.62 302 LEU A C 1
ATOM 2279 O O . LEU A 1 302 ? 14.216 -8.731 -32.008 1.00 92.62 302 LEU A O 1
ATOM 2283 N N . ARG A 1 303 ? 15.168 -9.746 -33.765 1.00 93.44 303 ARG A N 1
ATOM 2284 C CA . ARG A 1 303 ? 14.059 -9.454 -34.687 1.00 93.44 303 ARG A CA 1
ATOM 2285 C C . ARG A 1 303 ? 12.785 -10.182 -34.288 1.00 93.44 303 ARG A C 1
ATOM 2287 O O . ARG A 1 303 ? 11.722 -9.575 -34.357 1.00 93.44 303 ARG A O 1
ATOM 2294 N N . GLU A 1 304 ? 12.904 -11.441 -33.881 1.00 95.62 304 GLU A N 1
ATOM 2295 C CA . GLU A 1 304 ? 11.783 -12.230 -33.374 1.00 95.62 304 GLU A CA 1
ATOM 2296 C C . GLU A 1 304 ? 11.192 -11.586 -32.115 1.00 95.62 304 GLU A C 1
ATOM 2298 O O . GLU A 1 304 ? 9.998 -11.305 -32.082 1.00 95.62 304 GLU A O 1
ATOM 2303 N N . GLN A 1 305 ? 12.037 -11.192 -31.156 1.00 93.75 305 GLN A N 1
ATOM 2304 C CA . GLN A 1 305 ? 11.595 -10.502 -29.942 1.00 93.75 305 GLN A CA 1
ATOM 2305 C C . GLN A 1 305 ? 10.905 -9.159 -30.238 1.00 93.75 305 GLN A C 1
ATOM 2307 O O . GLN A 1 305 ? 9.887 -8.820 -29.638 1.00 93.75 305 GLN A O 1
ATOM 2312 N N . VAL A 1 306 ? 11.436 -8.371 -31.179 1.00 94.62 306 VAL A N 1
ATOM 2313 C CA . VAL A 1 306 ? 10.804 -7.108 -31.597 1.00 94.62 306 VAL A CA 1
ATOM 2314 C C . VAL A 1 306 ? 9.459 -7.360 -32.284 1.00 94.62 306 VAL A C 1
ATOM 2316 O O . VAL A 1 306 ? 8.550 -6.540 -32.140 1.00 94.62 306 VAL A O 1
ATOM 2319 N N . GLN A 1 307 ? 9.323 -8.459 -33.028 1.00 95.62 307 GLN A N 1
ATOM 2320 C CA . GLN A 1 307 ? 8.067 -8.833 -33.670 1.00 95.62 307 GLN A CA 1
ATOM 2321 C C . GLN A 1 307 ? 7.017 -9.243 -32.628 1.00 95.62 307 GLN A C 1
ATOM 2323 O O . GLN A 1 307 ? 5.916 -8.703 -32.656 1.00 95.62 307 GLN A O 1
ATOM 2328 N N . GLU A 1 308 ? 7.388 -10.075 -31.655 1.00 95.31 308 GLU A N 1
ATOM 2329 C CA . GLU A 1 308 ? 6.514 -10.474 -30.544 1.00 95.31 308 GLU A CA 1
ATOM 2330 C C . GLU A 1 308 ? 6.007 -9.258 -29.748 1.00 95.31 308 GLU A C 1
ATOM 2332 O O . GLU A 1 308 ? 4.807 -9.104 -29.517 1.00 95.31 308 GLU A O 1
ATOM 2337 N N . LEU A 1 309 ? 6.899 -8.316 -29.418 1.00 93.19 309 LEU A N 1
ATOM 2338 C CA . LEU A 1 309 ? 6.529 -7.064 -28.744 1.00 93.19 309 LEU A CA 1
ATOM 2339 C C . LEU A 1 309 ? 5.552 -6.207 -29.562 1.00 93.19 309 LEU A C 1
ATOM 2341 O O . LEU A 1 309 ? 4.704 -5.518 -28.991 1.00 93.19 309 LEU A O 1
ATOM 2345 N N . ARG A 1 310 ? 5.662 -6.205 -30.896 1.00 95.62 310 ARG A N 1
ATOM 2346 C CA . ARG A 1 310 ? 4.712 -5.487 -31.763 1.00 95.62 310 ARG A CA 1
ATOM 2347 C C . ARG A 1 310 ? 3.335 -6.128 -31.732 1.00 95.62 310 ARG A C 1
ATOM 2349 O O . ARG A 1 310 ? 2.353 -5.392 -31.633 1.00 95.62 310 ARG A O 1
ATOM 2356 N N . ASP A 1 311 ? 3.280 -7.452 -31.786 1.00 95.25 311 ASP A N 1
ATOM 2357 C CA . ASP A 1 311 ? 2.026 -8.200 -31.750 1.00 95.25 311 ASP A CA 1
ATOM 2358 C C . ASP A 1 311 ? 1.319 -7.967 -30.401 1.00 95.25 311 ASP A C 1
ATOM 2360 O O . ASP A 1 311 ? 0.155 -7.562 -30.371 1.00 95.25 311 ASP A O 1
ATOM 2364 N N . GLN A 1 312 ? 2.064 -8.017 -29.290 1.00 92.44 312 GLN A N 1
ATOM 2365 C CA . GLN A 1 312 ? 1.543 -7.713 -27.953 1.00 92.44 312 GLN A CA 1
ATOM 2366 C C . GLN A 1 312 ? 0.989 -6.281 -27.828 1.00 92.44 312 GLN A C 1
ATOM 2368 O O . GLN A 1 312 ? -0.042 -6.053 -27.190 1.00 92.44 312 GLN A O 1
ATOM 2373 N N . ILE A 1 313 ? 1.648 -5.287 -28.437 1.00 94.31 313 ILE A N 1
ATOM 2374 C CA . ILE A 1 313 ? 1.135 -3.908 -28.479 1.00 94.31 313 ILE A CA 1
ATOM 2375 C C . ILE A 1 313 ? -0.179 -3.836 -29.266 1.00 94.31 313 ILE A C 1
ATOM 2377 O O . ILE A 1 313 ? -1.086 -3.107 -28.854 1.00 94.31 313 ILE A O 1
ATOM 2381 N N . GLY A 1 314 ? -0.296 -4.577 -30.371 1.00 95.06 314 GLY A N 1
ATOM 2382 C CA . GLY A 1 314 ? -1.530 -4.675 -31.153 1.00 95.06 314 GLY A CA 1
ATOM 2383 C C . GLY A 1 314 ? -2.695 -5.230 -30.330 1.00 95.06 314 GLY A C 1
ATOM 2384 O O . GLY A 1 314 ? -3.785 -4.646 -30.312 1.00 95.06 314 GLY A O 1
ATOM 2385 N N . ASP A 1 315 ? -2.443 -6.288 -29.564 1.00 93.88 315 ASP A N 1
ATOM 2386 C CA . ASP A 1 315 ? -3.443 -6.894 -28.684 1.00 93.88 315 ASP A CA 1
ATOM 2387 C C . ASP A 1 315 ? -3.874 -5.940 -27.566 1.00 93.88 315 ASP A C 1
ATOM 2389 O O . ASP A 1 315 ? -5.069 -5.756 -27.326 1.00 93.88 315 ASP A O 1
ATOM 2393 N N . LEU A 1 316 ? -2.923 -5.253 -26.922 1.00 91.44 316 LEU A N 1
ATOM 2394 C CA . LEU A 1 316 ? -3.221 -4.256 -25.887 1.00 91.44 316 LEU A CA 1
ATOM 2395 C C . LEU A 1 316 ? -4.042 -3.079 -26.429 1.00 91.44 316 LEU A C 1
ATOM 2397 O O . LEU A 1 316 ? -4.930 -2.570 -25.740 1.00 91.44 316 LEU A O 1
ATOM 2401 N N . GLN A 1 317 ? -3.784 -2.642 -27.665 1.00 93.25 317 GLN A N 1
ATOM 2402 C CA . GLN A 1 317 ? -4.598 -1.610 -28.309 1.00 93.25 317 GLN A CA 1
ATOM 2403 C C . GLN A 1 317 ? -6.024 -2.095 -28.575 1.00 93.25 317 GLN A C 1
ATOM 2405 O O . GLN A 1 317 ? -6.971 -1.356 -28.302 1.00 93.25 317 GLN A O 1
ATOM 2410 N N . THR A 1 318 ? -6.183 -3.340 -29.024 1.00 92.75 318 THR A N 1
ATOM 2411 C CA . THR A 1 318 ? -7.499 -3.957 -29.237 1.00 92.75 318 THR A CA 1
ATOM 2412 C C . THR A 1 318 ? -8.266 -4.086 -27.919 1.00 92.75 318 THR A C 1
ATOM 2414 O O . THR A 1 318 ? -9.435 -3.697 -27.834 1.00 92.75 318 THR A O 1
ATOM 2417 N N . GLN A 1 319 ? -7.594 -4.532 -26.851 1.00 91.06 319 GLN A N 1
ATOM 2418 C CA . GLN A 1 319 ? -8.169 -4.603 -25.506 1.00 91.06 319 GLN A CA 1
ATOM 2419 C C . GLN A 1 319 ? -8.603 -3.230 -24.997 1.00 91.06 319 GLN A C 1
ATOM 2421 O O . GLN A 1 319 ? -9.681 -3.118 -24.417 1.00 91.06 319 GLN A O 1
ATOM 2426 N N . ARG A 1 320 ? -7.826 -2.170 -25.250 1.00 91.56 320 ARG A N 1
ATOM 2427 C CA . ARG A 1 320 ? -8.171 -0.799 -24.837 1.00 91.56 320 ARG A CA 1
ATOM 2428 C C . ARG A 1 320 ? -9.528 -0.338 -25.374 1.00 91.56 320 ARG A C 1
ATOM 2430 O O . ARG A 1 320 ? -10.208 0.426 -24.690 1.00 91.56 320 ARG A O 1
ATOM 2437 N N . SER A 1 321 ? -9.892 -0.766 -26.582 1.00 92.69 321 SER A N 1
ATOM 2438 C CA . SER A 1 321 ? -11.178 -0.463 -27.223 1.00 92.69 321 SER A CA 1
ATOM 2439 C C . SER A 1 321 ? -12.280 -1.491 -26.955 1.00 92.69 321 SER A C 1
ATOM 2441 O O . SER A 1 321 ? -13.393 -1.302 -27.430 1.00 92.69 321 SER A O 1
ATOM 2443 N N . SER A 1 322 ? -11.990 -2.572 -26.229 1.00 92.94 322 SER A N 1
ATOM 2444 C CA . SER A 1 322 ? -12.969 -3.628 -25.959 1.00 92.94 322 SER A CA 1
ATOM 2445 C C . SER A 1 322 ? -14.039 -3.201 -24.948 1.00 92.94 322 SER A C 1
ATOM 2447 O O . SER A 1 322 ? -13.799 -2.373 -24.062 1.00 92.94 322 SER A O 1
ATOM 2449 N N . ASP A 1 323 ? -15.205 -3.841 -25.034 1.00 90.19 323 ASP A N 1
ATOM 2450 C CA . ASP A 1 323 ? -16.324 -3.644 -24.105 1.00 90.19 323 ASP A CA 1
ATOM 2451 C C . ASP A 1 323 ? -15.933 -3.938 -22.647 1.00 90.19 323 ASP A C 1
ATOM 2453 O O . ASP A 1 323 ? -16.391 -3.260 -21.723 1.00 90.19 323 ASP A O 1
ATOM 2457 N N . TRP A 1 324 ? -14.998 -4.868 -22.434 1.00 87.56 324 TRP A N 1
ATOM 2458 C CA . TRP A 1 324 ? -14.426 -5.162 -21.121 1.00 87.56 324 TRP A CA 1
ATOM 2459 C C . TRP A 1 324 ? -13.690 -3.958 -20.520 1.00 87.56 324 TRP A C 1
ATOM 2461 O O . TRP A 1 324 ? -13.921 -3.589 -19.362 1.00 87.56 324 TRP A O 1
ATOM 2471 N N . ALA A 1 325 ? -12.827 -3.306 -21.304 1.00 86.75 325 ALA A N 1
ATOM 2472 C CA . ALA A 1 325 ? -12.083 -2.127 -20.859 1.00 86.75 325 ALA A CA 1
ATOM 2473 C C . ALA A 1 325 ? -13.006 -0.925 -20.618 1.00 86.75 325 ALA A C 1
ATOM 2475 O O . ALA A 1 325 ? -12.749 -0.109 -19.735 1.00 86.75 325 ALA A O 1
ATOM 2476 N N . MET A 1 326 ? -14.109 -0.853 -21.364 1.00 87.44 326 MET A N 1
ATOM 2477 C CA . MET A 1 326 ? -15.159 0.150 -21.189 1.00 87.44 326 MET A CA 1
ATOM 2478 C C . MET A 1 326 ? -16.081 -0.139 -19.997 1.00 87.44 326 MET A C 1
ATOM 2480 O O . MET A 1 326 ? -16.935 0.689 -19.681 1.00 87.44 326 MET A O 1
ATOM 2484 N N . GLY A 1 327 ? -15.896 -1.270 -19.307 1.00 85.50 327 GLY A N 1
ATOM 2485 C CA . GLY A 1 327 ? -16.723 -1.675 -18.173 1.00 85.50 327 GLY A CA 1
ATOM 2486 C C . GLY A 1 327 ? -18.141 -2.082 -18.575 1.00 85.50 327 GLY A C 1
ATOM 2487 O O . GLY A 1 327 ? -19.024 -2.069 -17.726 1.00 85.50 327 GLY A O 1
ATOM 2488 N N . LEU A 1 328 ? -18.375 -2.404 -19.851 1.00 86.06 328 LEU A N 1
ATOM 2489 C CA . LEU A 1 328 ? -19.665 -2.869 -20.368 1.00 86.06 328 LEU A CA 1
ATOM 2490 C C . LEU A 1 328 ? -19.862 -4.375 -20.143 1.00 86.06 328 LEU A C 1
ATOM 2492 O O . LEU A 1 328 ? -21.001 -4.829 -20.067 1.00 86.06 328 LEU A O 1
ATOM 2496 N N . THR A 1 329 ? -18.770 -5.133 -19.994 1.00 85.94 329 THR A N 1
ATOM 2497 C CA . THR A 1 329 ? -18.789 -6.564 -19.664 1.00 85.94 329 THR A CA 1
ATOM 2498 C C . THR A 1 329 ? -17.886 -6.877 -18.467 1.00 85.94 329 THR A C 1
ATOM 2500 O O . THR A 1 329 ? -16.859 -6.223 -18.235 1.00 85.94 329 THR A O 1
ATOM 2503 N N . ASP A 1 330 ? -18.272 -7.895 -17.695 1.00 79.50 330 ASP A N 1
ATOM 2504 C CA . ASP A 1 330 ? -17.464 -8.441 -16.595 1.00 79.50 330 ASP A CA 1
ATOM 2505 C C . ASP A 1 330 ? -16.578 -9.616 -17.025 1.00 79.50 330 ASP A C 1
ATOM 2507 O O . ASP A 1 330 ? -15.667 -10.002 -16.295 1.00 79.50 330 ASP A O 1
ATOM 2511 N N . GLU A 1 331 ? -16.802 -10.154 -18.223 1.00 80.88 331 GLU A N 1
ATOM 2512 C CA . GLU A 1 331 ? -16.026 -11.258 -18.775 1.00 80.88 331 GLU A CA 1
ATOM 2513 C C . GLU A 1 331 ? -14.633 -10.780 -19.200 1.00 80.88 331 GLU A C 1
ATOM 2515 O O . GLU A 1 331 ? -14.487 -9.868 -20.018 1.00 80.88 331 GLU A O 1
ATOM 2520 N N . GLN A 1 332 ? -13.603 -11.362 -18.587 1.00 73.62 332 GLN A N 1
ATOM 2521 C CA . GLN A 1 332 ? -12.207 -11.005 -18.818 1.00 73.62 332 GLN A CA 1
ATOM 2522 C C . GLN A 1 332 ? -11.744 -11.517 -20.196 1.00 73.62 332 GLN A C 1
ATOM 2524 O O . GLN A 1 332 ? -12.176 -12.592 -20.612 1.00 73.62 332 GLN A O 1
ATOM 2529 N N . PRO A 1 333 ? -10.871 -10.790 -20.925 1.00 73.19 333 PRO A N 1
ATOM 2530 C CA . PRO A 1 333 ? -10.409 -11.237 -22.232 1.00 73.19 333 PRO A CA 1
ATOM 2531 C C . PRO A 1 333 ? -9.735 -12.620 -22.142 1.00 73.19 333 PRO A C 1
ATOM 2533 O O . PRO A 1 333 ? -9.003 -12.860 -21.179 1.00 73.19 333 PRO A O 1
ATOM 2536 N N . PRO A 1 334 ? -9.882 -13.493 -23.155 1.00 70.88 334 PRO A N 1
ATOM 2537 C CA . PRO A 1 334 ? -9.320 -14.852 -23.154 1.00 70.88 334 PRO A CA 1
ATOM 2538 C C . PRO A 1 334 ? -7.804 -14.934 -22.921 1.00 70.88 334 PRO A C 1
ATOM 2540 O O . PRO A 1 334 ? -7.289 -15.974 -22.541 1.00 70.88 334 PRO A O 1
ATOM 2543 N N . ALA A 1 335 ? -7.071 -13.837 -23.120 1.00 63.56 335 ALA A N 1
ATOM 2544 C CA . ALA A 1 335 ? -5.622 -13.768 -22.935 1.00 63.56 335 ALA A CA 1
ATOM 2545 C C . ALA A 1 335 ? -5.150 -13.828 -21.461 1.00 63.56 335 ALA A C 1
ATOM 2547 O O . ALA A 1 335 ? -3.957 -13.682 -21.204 1.00 63.56 335 ALA A O 1
ATOM 2548 N N . TYR A 1 336 ? -6.063 -13.982 -20.496 1.00 49.50 336 TYR A N 1
ATOM 2549 C CA . TYR A 1 336 ? -5.770 -13.996 -19.055 1.00 49.50 336 TYR A CA 1
ATOM 2550 C C . TYR A 1 336 ? -5.963 -15.367 -18.377 1.00 49.50 336 TYR A C 1
ATOM 2552 O O . TYR A 1 336 ? -5.806 -15.440 -17.157 1.00 49.50 336 TYR A O 1
ATOM 2560 N N . THR A 1 337 ? -6.313 -16.424 -19.123 1.00 47.62 337 THR A N 1
ATOM 2561 C CA . THR A 1 337 ? -6.493 -17.792 -18.589 1.00 47.62 337 THR A CA 1
ATOM 2562 C C . THR A 1 337 ? -5.263 -18.665 -18.723 1.00 47.62 337 THR A C 1
ATOM 2564 O O . THR A 1 337 ? -4.649 -18.620 -19.814 1.00 47.62 337 THR A O 1
#

Secondary structure (DSSP, 8-state):
-EEEEEEEEEEEEEEEEE---TTT-TTS---EEEEEEETTEEEEEEEE---PSPEEEEEEEEEEEEEEEEEEEEEE-TTSSS-----EEEEEEE---S-GGG---------PPPPPP----------------HHHHHHHHHHHHHHHHHHHHHHHHHHHHHTT--SS-------------------------------------------------------------------------------------HHHHHHHHHHHHHHHHHHHHHHHHHHHHHHHTT---TT-TTHHHHHHHHHHHHHHHHHHHHHHHHHHTSTTTTTS--SPPGGG-

Radius of gyration: 36.84 Å; chains: 1; bounding box: 101×84×98 Å

Organism: Amanita muscaria (strain Koide BX008) (NCBI:txid946122)

Foldseek 3Di:
DKDKDKDFAFKKWWWFWQAACPVVDPPDARWAKKWKDKQNHTPGIFTDPDNDHTDGRHTRDIDGRHDRGMMMIMIDDPPDPDDHDTGTDDMDHHHDCPDPVPPPPPPPDDDDDDDDDDDDDDDDDDDDDDDDPVVVVVVVVVVVVVVVVVVVVVVVVVVVVVVPPPDPDDDDDDDDDDDDDDDDDDDDDDDDDDDDDDDDDDDDDDDDDDDDDDDDDDDDDDDDDDDDDDDDDDDDDDDDPDDPPPPPPPPPDPVLVVQLVVLLVVLVVVLVVLVVVLVVLVVVVPDDDPDDPVVVVVVVVSVVVNVVSVVVNVVSVVSSPDCVSNSVDPDDPPVPD

pLDDT: mean 72.62, std 22.45, range [32.44, 98.62]